Protein AF-A0ABD0PVT7-F1 (afdb_monomer_lite)

InterPro domains:
  IPR010678 U3 small nucleolar RNA-associated protein 25 [PTHR12933] (21-198)
  IPR053940 UTP25, NTP hydrolase-like domain [PF22916] (65-198)

Sequence (198 aa):
MGILQCTSPLERFPAVGQPSSAPLPTIHKNLEANWRLLNRSFAPEGGAVTDVTDLQKELLGLMGMDVHFANSSPLKEAKEVRSAYCLHVLNHVLKANTRVLRNNAKLKETKDVHEEFRDQGITRPKVLILVPFRDGALRVVQTFITLLEPKDKKMDVSSKKRFKEQFGEEAAETPSNLHRPDDYHAVFSGNIDDHFRI

Radius of gyration: 20.87 Å; chains: 1; bounding box: 59×51×57 Å

Secondary structure (DSSP, 8-state):
------------PPPTTS---PPPPPPPHHHHHHHHHHHGGG--TTS---SS-HHHHHHHHHTTS--------TTTHHHHHHHHHHHHHHHHHHHHHHHHHHHHHHHHH---TT-------SS--------SSHHHHHHHHHHHHHHHS-TTSPPP-TTHHHHHHHHSPP-----TT----HHHHHHS-S--------

pLDDT: mean 82.58, std 14.3, range [41.5, 97.69]

Organism: Cirrhinus mrigala (NCBI:txid683832)

Structure (mmCIF, N/CA/C/O backbone):
data_AF-A0ABD0PVT7-F1
#
_entry.id   AF-A0ABD0PVT7-F1
#
loop_
_atom_site.group_PDB
_atom_site.id
_atom_site.type_symbol
_atom_site.label_atom_id
_atom_site.label_alt_id
_atom_site.label_comp_id
_atom_site.label_asym_id
_atom_site.label_entity_id
_atom_site.label_seq_id
_atom_site.pdbx_PDB_ins_code
_atom_site.Cartn_x
_atom_site.Cartn_y
_atom_site.Cartn_z
_atom_site.occupancy
_atom_site.B_iso_or_equiv
_atom_site.auth_seq_id
_atom_site.auth_comp_id
_atom_site.auth_asym_id
_atom_site.auth_atom_id
_atom_site.pdbx_PDB_model_num
ATOM 1 N N . MET A 1 1 ? -32.861 -31.130 1.415 1.00 45.25 1 MET A N 1
ATOM 2 C CA . MET A 1 1 ? -32.011 -30.823 0.244 1.00 45.25 1 MET A CA 1
ATOM 3 C C . MET A 1 1 ? -32.285 -29.375 -0.137 1.00 45.25 1 MET A C 1
ATOM 5 O O . MET A 1 1 ? -33.295 -29.114 -0.772 1.00 45.25 1 MET A O 1
ATOM 9 N N . GLY A 1 2 ? -31.502 -28.426 0.380 1.00 48.91 2 GLY A N 1
ATOM 10 C CA . GLY A 1 2 ? -31.708 -26.999 0.108 1.00 48.91 2 GLY A CA 1
ATOM 11 C C . GLY A 1 2 ? -30.948 -26.593 -1.149 1.00 48.91 2 GLY A C 1
ATOM 12 O O . GLY A 1 2 ? -29.730 -26.738 -1.185 1.00 48.91 2 GLY A O 1
ATOM 13 N N . ILE A 1 3 ? -31.657 -26.123 -2.174 1.00 53.22 3 ILE A N 1
ATOM 14 C CA . ILE A 1 3 ? -31.043 -25.538 -3.368 1.00 53.22 3 ILE A CA 1
ATOM 15 C C . ILE A 1 3 ? -30.733 -24.076 -3.039 1.00 53.22 3 ILE A C 1
ATOM 17 O O . ILE A 1 3 ? -31.643 -23.289 -2.786 1.00 53.22 3 ILE A O 1
ATOM 21 N N . LEU A 1 4 ? -29.448 -23.721 -3.016 1.00 41.50 4 LEU A N 1
ATOM 22 C CA . LEU A 1 4 ? -29.010 -22.330 -2.941 1.00 41.50 4 LEU A CA 1
ATOM 23 C C . LEU A 1 4 ? -29.241 -21.680 -4.306 1.00 41.50 4 LEU A C 1
ATOM 25 O O . LEU A 1 4 ? -28.502 -21.923 -5.258 1.00 41.50 4 LEU A O 1
ATOM 29 N N . GLN A 1 5 ? -30.286 -20.864 -4.404 1.00 45.50 5 GLN A N 1
ATOM 30 C CA . GLN A 1 5 ? -30.524 -20.009 -5.560 1.00 45.50 5 GLN A CA 1
ATOM 31 C C . GLN A 1 5 ? -29.722 -18.715 -5.367 1.00 45.50 5 GLN A C 1
ATOM 33 O O . GLN A 1 5 ? -30.123 -17.827 -4.619 1.00 45.50 5 GLN A O 1
ATOM 38 N N . CYS A 1 6 ? -28.553 -18.627 -6.004 1.00 43.16 6 CYS A N 1
ATOM 39 C CA . CYS A 1 6 ? -27.815 -17.372 -6.108 1.00 43.16 6 CYS A CA 1
ATOM 40 C C . CYS A 1 6 ? -28.320 -16.623 -7.343 1.00 43.16 6 CYS A C 1
ATOM 42 O O . CYS A 1 6 ? -27.995 -16.983 -8.472 1.00 43.16 6 CYS A O 1
ATOM 44 N N . THR A 1 7 ? -29.149 -15.605 -7.131 1.00 51.78 7 THR A N 1
ATOM 45 C CA . THR A 1 7 ? -29.571 -14.670 -8.178 1.00 51.78 7 THR A CA 1
ATOM 46 C C . THR A 1 7 ? -29.036 -13.286 -7.836 1.00 51.78 7 THR A C 1
ATOM 48 O O . THR A 1 7 ? -29.795 -12.403 -7.439 1.00 51.78 7 THR A O 1
ATOM 51 N N . SER A 1 8 ? -27.722 -13.087 -7.940 1.00 50.28 8 SER A N 1
ATOM 52 C CA . SER A 1 8 ? -27.188 -11.735 -8.089 1.00 50.28 8 SER A CA 1
ATOM 53 C C . SER A 1 8 ? -27.165 -11.406 -9.586 1.00 50.28 8 SER A C 1
ATOM 55 O O . SER A 1 8 ? -26.543 -12.136 -10.362 1.00 50.28 8 SER A O 1
ATOM 57 N N . PRO A 1 9 ? -27.867 -10.356 -10.049 1.00 49.38 9 PRO A N 1
ATOM 58 C CA . PRO A 1 9 ? -27.618 -9.851 -11.389 1.00 49.38 9 PRO A CA 1
ATOM 59 C C . PRO A 1 9 ? -26.148 -9.428 -11.450 1.00 49.38 9 PRO A C 1
ATOM 61 O O . PRO A 1 9 ? -25.674 -8.715 -10.567 1.00 49.38 9 PRO A O 1
ATOM 64 N N . LEU A 1 10 ? -25.417 -9.903 -12.461 1.00 48.59 10 LEU A N 1
ATOM 65 C CA . LEU A 1 10 ? -24.067 -9.420 -12.732 1.00 48.59 10 LEU A CA 1
ATOM 66 C C . LEU A 1 10 ? -24.169 -7.913 -12.978 1.00 48.59 10 LEU A C 1
ATOM 68 O O . LEU A 1 10 ? -24.715 -7.490 -14.001 1.00 48.59 10 LEU A O 1
ATOM 72 N N . GLU A 1 11 ? -23.692 -7.111 -12.028 1.00 54.09 11 GLU A N 1
ATOM 73 C CA . GLU A 1 11 ? -23.537 -5.678 -12.237 1.00 54.09 11 GLU A CA 1
ATOM 74 C C . GLU A 1 11 ? -22.613 -5.496 -13.445 1.00 54.09 11 GLU A C 1
ATOM 76 O O . GLU A 1 11 ? -21.462 -5.936 -13.459 1.00 54.09 11 GLU A O 1
ATOM 81 N N . ARG A 1 12 ? -23.156 -4.918 -14.521 1.00 50.59 12 ARG A N 1
ATOM 82 C CA . ARG A 1 12 ? -22.373 -4.585 -15.708 1.00 50.59 12 ARG A CA 1
ATOM 83 C C . ARG A 1 12 ? -21.566 -3.342 -15.392 1.00 50.59 12 ARG A C 1
ATOM 85 O O . ARG A 1 12 ? -22.046 -2.225 -15.573 1.00 50.59 12 ARG A O 1
ATOM 92 N N . PHE A 1 13 ? -20.348 -3.555 -14.920 1.00 54.22 13 PHE A N 1
ATOM 93 C CA . PHE A 1 13 ? -19.366 -2.490 -14.877 1.00 54.22 13 PHE A CA 1
ATOM 94 C C . PHE A 1 13 ? -18.925 -2.140 -16.299 1.00 54.22 13 PHE A C 1
ATOM 96 O O . PHE A 1 13 ? -18.844 -3.027 -17.158 1.00 54.22 13 PHE A O 1
ATOM 103 N N . PRO A 1 14 ? -18.695 -0.849 -16.574 1.00 55.69 14 PRO A N 1
ATOM 104 C CA . PRO A 1 14 ? -18.145 -0.433 -17.849 1.00 55.69 14 PRO A CA 1
ATOM 105 C C . PRO A 1 14 ? -16.766 -1.081 -18.057 1.00 55.69 14 PRO A C 1
ATOM 107 O O . PRO A 1 14 ? -16.087 -1.446 -17.098 1.00 55.69 14 PRO A O 1
ATOM 110 N N . ALA A 1 15 ? -16.379 -1.290 -19.316 1.00 57.31 15 ALA A N 1
ATOM 111 C CA . ALA A 1 15 ? -15.087 -1.893 -19.632 1.00 57.31 15 ALA A CA 1
ATOM 112 C C . ALA A 1 15 ? -13.941 -1.025 -19.086 1.00 57.31 15 ALA A C 1
ATOM 114 O O . ALA A 1 15 ? -14.050 0.202 -19.078 1.00 57.31 15 ALA A O 1
ATOM 115 N N . VAL A 1 16 ? -12.840 -1.672 -18.690 1.00 50.94 16 VAL A N 1
ATOM 116 C CA . VAL A 1 16 ? -11.630 -0.998 -18.197 1.00 50.94 16 VAL A CA 1
ATOM 117 C C . VAL A 1 16 ? -11.205 0.115 -19.156 1.00 50.94 16 VAL A C 1
ATOM 119 O O . VAL A 1 16 ? -11.008 -0.143 -20.345 1.00 50.94 16 VAL A O 1
ATOM 122 N N . GLY A 1 17 ? -11.082 1.347 -18.645 1.00 55.09 17 GLY A N 1
ATOM 123 C CA . GLY A 1 17 ? -10.782 2.543 -19.445 1.00 55.09 17 GLY A CA 1
ATOM 124 C C . GLY A 1 17 ? -11.991 3.409 -19.831 1.00 55.09 17 GLY A C 1
ATOM 125 O O . GLY A 1 17 ? -11.818 4.433 -20.493 1.00 55.09 17 GLY A O 1
ATOM 126 N N . GLN A 1 18 ? -13.208 3.052 -19.414 1.00 55.66 18 GLN A N 1
ATOM 127 C CA . GLN A 1 18 ? -14.360 3.958 -19.436 1.00 55.66 18 GLN A CA 1
ATOM 128 C C . GLN A 1 18 ? -14.483 4.698 -18.093 1.00 55.66 18 GLN A C 1
ATOM 130 O O . GLN A 1 18 ? -14.225 4.106 -17.046 1.00 55.66 18 GLN A O 1
ATOM 135 N N . PRO A 1 19 ? -14.901 5.979 -18.080 1.00 53.91 19 PRO A N 1
ATOM 136 C CA . PRO A 1 19 ? -15.057 6.731 -16.841 1.00 53.91 19 PRO A CA 1
ATOM 137 C C . PRO A 1 19 ? -16.093 6.046 -15.944 1.00 53.91 19 PRO A C 1
ATOM 139 O O . PRO A 1 19 ? -17.294 6.071 -16.213 1.00 53.91 19 PRO A O 1
ATOM 142 N N . SER A 1 20 ? -15.610 5.408 -14.878 1.00 56.53 20 SER A N 1
ATOM 143 C CA . SER A 1 20 ? -16.465 4.779 -13.879 1.00 56.53 20 SER A CA 1
ATOM 144 C C . SER A 1 20 ? -17.296 5.848 -13.176 1.00 56.53 20 SER A C 1
ATOM 146 O O . SER A 1 20 ? -16.759 6.793 -12.599 1.00 56.53 20 SER A O 1
ATOM 148 N N . SER A 1 21 ? -18.620 5.694 -13.212 1.00 57.25 21 SER A N 1
ATOM 149 C CA . SER A 1 21 ? -19.553 6.522 -12.442 1.00 57.25 21 SER A CA 1
ATOM 150 C C . SER A 1 21 ? -19.620 6.114 -10.965 1.00 57.25 21 SER A C 1
ATOM 152 O O . SER A 1 21 ? -20.426 6.672 -10.219 1.00 57.25 21 SER A O 1
ATOM 154 N N . ALA A 1 22 ? -18.835 5.116 -10.538 1.00 62.62 22 ALA A N 1
ATOM 155 C CA . ALA A 1 22 ? -18.832 4.654 -9.159 1.00 62.62 22 ALA A CA 1
ATOM 156 C C . ALA A 1 22 ? -18.241 5.739 -8.239 1.00 62.62 22 ALA A C 1
ATOM 158 O O . ALA A 1 22 ? -17.158 6.266 -8.515 1.00 62.62 22 ALA A O 1
ATOM 159 N N . PRO A 1 23 ? -18.925 6.095 -7.137 1.00 69.75 23 PRO A N 1
ATOM 160 C CA . PRO A 1 23 ? -18.400 7.071 -6.197 1.00 69.75 23 PRO A CA 1
ATOM 161 C C . PRO A 1 23 ? -17.124 6.535 -5.540 1.00 69.75 23 PRO A C 1
ATOM 163 O O . PRO A 1 23 ? -17.048 5.368 -5.155 1.00 69.75 23 PRO A O 1
ATOM 166 N N . LEU A 1 24 ? -16.125 7.407 -5.373 1.00 80.69 24 LEU A N 1
ATOM 167 C CA . LEU A 1 24 ? -14.909 7.057 -4.644 1.00 80.69 24 LEU A CA 1
ATOM 168 C C . LEU A 1 24 ? -15.253 6.621 -3.209 1.00 80.69 24 LEU A C 1
ATOM 170 O O . LEU A 1 24 ? -16.100 7.245 -2.558 1.00 80.69 24 LEU A O 1
ATOM 174 N N . PRO A 1 25 ? -14.575 5.595 -2.669 1.00 83.56 25 PRO A N 1
ATOM 175 C CA . PRO A 1 25 ? -14.800 5.178 -1.298 1.00 83.56 25 PRO A CA 1
ATOM 176 C C . PRO A 1 25 ? -14.397 6.299 -0.340 1.00 83.56 25 PRO A C 1
ATOM 178 O O . PRO A 1 25 ? -13.394 6.983 -0.542 1.00 83.56 25 PRO A O 1
ATOM 181 N N . THR A 1 26 ? -15.124 6.446 0.770 1.00 89.25 26 THR A N 1
ATOM 182 C CA . THR A 1 26 ? -14.725 7.381 1.829 1.00 89.25 26 THR A CA 1
ATOM 183 C C . THR A 1 26 ? -13.324 7.017 2.323 1.00 89.25 26 THR A C 1
ATOM 185 O O . THR A 1 26 ? -13.119 5.913 2.843 1.00 89.25 26 THR A O 1
ATOM 188 N N . ILE A 1 27 ? -12.359 7.917 2.162 1.00 90.25 27 ILE A N 1
ATOM 189 C CA . ILE A 1 27 ? -10.974 7.714 2.595 1.00 90.25 27 ILE A CA 1
ATOM 190 C C . ILE A 1 27 ? -10.838 8.123 4.065 1.00 90.25 27 ILE A C 1
ATOM 192 O O . ILE A 1 27 ? -11.399 9.122 4.508 1.00 90.25 27 ILE A O 1
ATOM 196 N N . HIS A 1 28 ? -10.100 7.340 4.850 1.00 92.38 28 HIS A N 1
ATOM 197 C CA . HIS A 1 28 ? -9.784 7.687 6.229 1.00 92.38 28 HIS A CA 1
ATOM 198 C C . HIS A 1 28 ? -8.955 8.982 6.277 1.00 92.38 28 HIS A C 1
ATOM 200 O O . HIS A 1 28 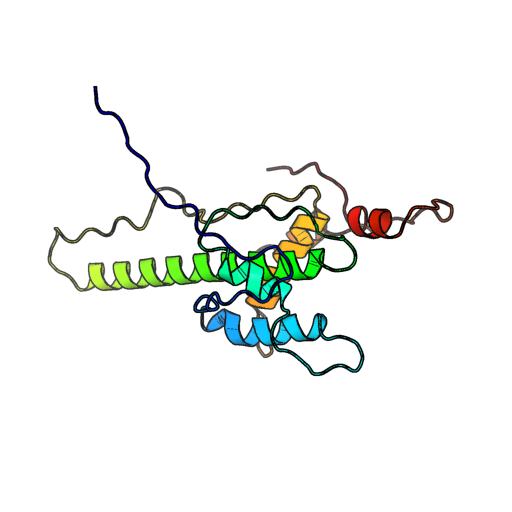? -7.942 9.091 5.591 1.00 92.38 28 HIS A O 1
ATOM 206 N N . LYS A 1 29 ? -9.330 9.930 7.147 1.00 89.75 29 LYS A N 1
ATOM 207 C CA . LYS A 1 29 ? -8.729 11.280 7.245 1.00 89.75 29 LYS A CA 1
ATOM 208 C C . LYS A 1 29 ? -7.193 11.312 7.284 1.00 89.75 29 LYS A C 1
ATOM 210 O O . LYS A 1 29 ? -6.579 12.191 6.697 1.00 89.75 29 LYS A O 1
ATOM 215 N N . ASN A 1 30 ? -6.567 10.324 7.932 1.00 88.31 30 ASN A N 1
ATOM 216 C CA . ASN A 1 30 ? -5.102 10.227 8.027 1.00 88.31 30 ASN A CA 1
ATOM 217 C C . ASN A 1 30 ? -4.415 9.959 6.676 1.00 88.31 30 ASN A C 1
ATOM 219 O O . ASN A 1 30 ? -3.231 10.234 6.545 1.00 88.31 30 ASN A O 1
ATOM 223 N N . LEU A 1 31 ? -5.132 9.399 5.699 1.00 92.25 31 LEU A N 1
ATOM 224 C CA . LEU A 1 31 ? -4.598 9.064 4.379 1.00 92.25 31 LEU A CA 1
ATOM 225 C C . LEU A 1 31 ? -4.889 10.157 3.349 1.00 92.25 31 LEU A C 1
ATOM 227 O O . LEU A 1 31 ? -4.159 10.276 2.375 1.00 92.25 31 LEU A O 1
ATOM 231 N N . GLU A 1 32 ? -5.940 10.957 3.545 1.00 88.56 32 GLU A N 1
ATOM 232 C CA . GLU A 1 32 ? -6.455 11.877 2.523 1.00 88.56 32 GLU A CA 1
ATOM 233 C C . GLU A 1 32 ? -5.413 12.915 2.069 1.00 88.56 32 GLU A C 1
ATOM 235 O O . GLU A 1 32 ? -5.220 13.128 0.872 1.00 88.56 32 GLU A O 1
ATOM 240 N N . ALA A 1 33 ? -4.691 13.528 3.012 1.00 86.00 33 ALA A N 1
ATOM 241 C CA . ALA A 1 33 ? -3.672 14.531 2.696 1.00 86.00 33 ALA A CA 1
ATOM 242 C C . ALA A 1 33 ? -2.468 13.930 1.947 1.00 86.00 33 ALA A C 1
ATOM 244 O O . ALA A 1 33 ? -1.982 14.502 0.967 1.00 86.00 33 ALA A O 1
ATOM 245 N N . ASN A 1 34 ? -2.004 12.762 2.391 1.00 89.81 34 ASN A N 1
ATOM 246 C CA . ASN A 1 34 ? -0.842 12.083 1.821 1.00 89.81 34 ASN A CA 1
ATOM 247 C C . ASN A 1 34 ? -1.160 11.419 0.480 1.00 89.81 34 ASN A C 1
ATOM 249 O O . ASN A 1 34 ? -0.304 11.374 -0.400 1.00 89.81 34 ASN A O 1
ATOM 253 N N . TRP A 1 35 ? -2.403 10.979 0.290 1.00 88.75 35 TRP A N 1
ATOM 254 C CA . TRP A 1 35 ? -2.902 10.476 -0.984 1.00 88.75 35 TRP A CA 1
ATOM 255 C C . TRP A 1 35 ? -2.775 11.523 -2.091 1.00 88.75 35 TRP A C 1
ATOM 257 O O . TRP A 1 35 ? -2.144 11.268 -3.116 1.00 88.75 35 TRP A O 1
ATOM 267 N N . ARG A 1 36 ? -3.273 12.743 -1.842 1.00 85.06 36 ARG A N 1
ATOM 268 C CA . ARG A 1 36 ? -3.142 13.859 -2.792 1.00 85.06 36 ARG A CA 1
ATOM 269 C C . ARG A 1 36 ? -1.680 14.176 -3.109 1.00 85.06 36 ARG A C 1
ATOM 271 O O . ARG A 1 36 ? -1.353 14.514 -4.241 1.00 85.06 36 ARG A O 1
ATOM 278 N N . LEU A 1 37 ? -0.783 14.075 -2.123 1.00 85.88 37 LEU A N 1
ATOM 279 C CA . LEU A 1 37 ? 0.650 14.290 -2.338 1.00 85.88 37 LEU A CA 1
ATOM 280 C C . LEU A 1 37 ? 1.267 13.206 -3.226 1.00 85.88 37 LEU A C 1
ATOM 282 O O . LEU A 1 37 ? 1.967 13.541 -4.179 1.00 85.88 37 LEU A O 1
ATOM 286 N N . LEU A 1 38 ? 1.013 11.934 -2.909 1.00 87.69 38 LEU A N 1
ATOM 287 C CA . LEU A 1 38 ? 1.510 10.791 -3.672 1.00 87.69 38 LEU A CA 1
ATOM 288 C C . LEU A 1 38 ? 1.072 10.893 -5.139 1.00 87.69 38 LEU A C 1
ATOM 290 O O . LEU A 1 38 ? 1.871 10.633 -6.044 1.00 87.69 38 LEU A O 1
ATOM 294 N N . ASN A 1 39 ? -0.155 11.368 -5.368 1.00 87.62 39 ASN A N 1
ATOM 295 C CA . ASN A 1 39 ? -0.722 11.497 -6.702 1.00 87.62 39 ASN A CA 1
ATOM 296 C C . ASN A 1 39 ? -0.090 12.576 -7.584 1.00 87.62 39 ASN A C 1
ATOM 298 O O . ASN A 1 39 ? -0.104 12.450 -8.807 1.00 87.62 39 ASN A O 1
ATOM 302 N N . ARG A 1 40 ? 0.596 13.564 -6.997 1.00 84.12 40 ARG A N 1
ATOM 303 C CA . ARG A 1 40 ? 1.385 14.534 -7.779 1.00 84.12 40 ARG A CA 1
ATOM 304 C C . ARG A 1 40 ? 2.491 13.867 -8.593 1.00 84.12 40 ARG A C 1
ATOM 306 O O . ARG A 1 40 ? 2.900 14.409 -9.608 1.00 84.12 40 ARG A O 1
ATOM 313 N N . SER A 1 41 ? 2.954 12.687 -8.172 1.00 82.19 41 SER A N 1
ATOM 314 C CA . SER A 1 41 ? 3.982 11.921 -8.885 1.00 82.19 41 SER A CA 1
ATOM 315 C C . SER A 1 41 ? 3.469 11.145 -10.108 1.00 82.19 41 SER A C 1
ATOM 317 O O . SER A 1 41 ? 4.245 10.396 -10.702 1.00 82.19 41 SER A O 1
ATOM 319 N N . PHE A 1 42 ? 2.181 11.283 -10.443 1.00 82.06 42 PHE A N 1
ATOM 320 C CA . PHE A 1 42 ? 1.545 10.711 -11.637 1.00 82.06 42 PHE A CA 1
ATOM 321 C C . PHE A 1 42 ? 0.991 11.790 -12.576 1.00 82.06 42 PHE A C 1
ATOM 323 O O . PHE A 1 42 ? 0.370 11.462 -13.583 1.00 82.06 42 PHE A O 1
ATOM 330 N N . ALA A 1 43 ? 1.176 13.074 -12.250 1.00 71.94 43 ALA A N 1
ATOM 331 C CA . ALA A 1 43 ? 0.733 14.151 -13.121 1.00 71.94 43 ALA A CA 1
ATOM 332 C C . ALA A 1 43 ? 1.536 14.118 -14.438 1.00 71.94 43 ALA A C 1
ATOM 334 O O . ALA A 1 43 ? 2.765 14.010 -14.382 1.00 71.94 43 ALA A O 1
ATOM 335 N N . PRO A 1 44 ? 0.878 14.213 -15.608 1.00 69.25 44 PRO A N 1
ATOM 336 C CA . PRO A 1 44 ? 1.577 14.294 -16.884 1.00 69.25 44 PRO A CA 1
ATOM 337 C C . PRO A 1 44 ? 2.421 15.573 -16.951 1.00 69.25 44 PRO A C 1
ATOM 339 O O . PRO A 1 44 ? 1.998 16.631 -16.473 1.00 69.25 44 PRO A O 1
ATOM 342 N N . GLU A 1 45 ? 3.606 15.490 -17.560 1.00 59.66 45 GLU A N 1
ATOM 343 C CA . GLU A 1 45 ? 4.475 16.653 -17.763 1.00 59.66 45 GLU A CA 1
ATOM 344 C C . GLU A 1 45 ? 3.733 17.722 -18.587 1.00 59.66 45 GLU A C 1
ATOM 346 O O . GLU A 1 45 ? 3.409 17.517 -19.754 1.00 59.66 45 GLU A O 1
ATOM 351 N N . GLY A 1 46 ? 3.409 18.857 -17.957 1.00 61.56 46 GLY A N 1
ATOM 352 C CA . GLY A 1 46 ? 2.715 19.982 -18.597 1.00 61.56 46 GLY A CA 1
ATOM 353 C C . GLY A 1 46 ? 1.180 19.918 -18.614 1.00 61.56 46 GLY A C 1
ATOM 354 O O . GLY A 1 46 ? 0.557 20.813 -19.183 1.00 61.56 46 GLY A O 1
ATOM 355 N N . GLY A 1 47 ? 0.554 18.912 -17.994 1.00 61.69 47 GLY A N 1
ATOM 356 C CA . GLY A 1 47 ? -0.908 18.814 -17.888 1.00 61.69 47 GLY A CA 1
ATOM 357 C C . GLY A 1 47 ? -1.492 19.408 -16.600 1.00 61.69 47 GLY A C 1
ATOM 358 O O . GLY A 1 47 ? -0.780 19.730 -15.648 1.00 61.69 47 GLY A O 1
ATOM 359 N N . ALA A 1 48 ? -2.822 19.539 -16.557 1.00 59.00 48 ALA A N 1
ATOM 360 C CA . ALA A 1 48 ? -3.529 19.936 -15.342 1.00 59.00 48 ALA A CA 1
ATOM 361 C C . ALA A 1 48 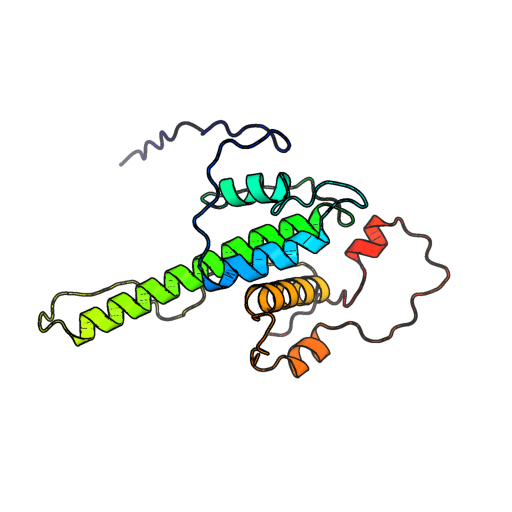? -3.296 18.898 -14.230 1.00 59.00 48 ALA A C 1
ATOM 363 O O . ALA A 1 48 ? -3.464 17.698 -14.444 1.00 59.00 48 ALA A O 1
ATOM 364 N N . VAL A 1 49 ? -2.919 19.361 -13.036 1.00 59.59 49 VAL A N 1
ATOM 365 C CA . VAL A 1 49 ? -2.715 18.499 -11.865 1.00 59.59 49 VAL A CA 1
ATOM 366 C C . VAL A 1 49 ? -4.069 17.944 -11.426 1.00 59.59 49 VAL A C 1
ATOM 368 O O . VAL A 1 49 ? -4.834 18.616 -10.737 1.00 59.59 49 VAL A O 1
ATOM 371 N N . THR A 1 50 ? -4.386 16.720 -11.838 1.00 65.88 50 THR A N 1
ATOM 372 C CA . THR A 1 50 ? -5.530 15.978 -11.306 1.00 65.88 50 THR A CA 1
ATOM 373 C C . THR A 1 50 ? -5.125 15.289 -10.009 1.00 65.88 50 THR A C 1
ATOM 375 O O . THR A 1 50 ? -4.128 14.572 -9.976 1.00 65.88 50 THR A O 1
ATOM 378 N N . ASP A 1 51 ? -5.918 15.457 -8.948 1.00 74.19 51 ASP A N 1
ATOM 379 C CA . ASP A 1 51 ? -5.644 14.856 -7.634 1.00 74.19 51 ASP A CA 1
ATOM 380 C C . ASP A 1 51 ? -5.634 13.315 -7.646 1.00 74.19 51 ASP A C 1
ATOM 382 O O . ASP A 1 51 ? -5.112 12.714 -6.710 1.00 74.19 51 ASP A O 1
ATOM 386 N N . VAL A 1 52 ? -6.240 12.671 -8.655 1.00 84.06 52 VAL A N 1
ATOM 387 C CA . VAL A 1 52 ? -6.375 11.209 -8.804 1.00 84.06 52 VAL A CA 1
ATOM 388 C C . VAL A 1 52 ? -6.458 10.855 -10.292 1.00 84.06 52 VAL A C 1
ATOM 390 O O . VAL A 1 52 ? -7.201 11.520 -11.022 1.00 84.06 52 VAL A O 1
ATOM 393 N N . THR A 1 53 ? -5.749 9.810 -10.730 1.00 87.88 53 THR A N 1
ATOM 394 C CA . THR A 1 53 ? -5.818 9.317 -12.120 1.00 87.88 53 THR A CA 1
ATOM 395 C C . THR A 1 53 ? -7.130 8.574 -12.385 1.00 87.88 53 THR A C 1
ATOM 397 O O . THR A 1 53 ? -7.779 8.088 -11.455 1.00 87.88 53 THR A O 1
ATOM 400 N N . ASP A 1 54 ? -7.555 8.467 -13.643 1.00 87.69 54 ASP A N 1
ATOM 401 C CA . ASP A 1 54 ? -8.818 7.788 -13.966 1.00 87.69 54 ASP A CA 1
ATOM 402 C C . ASP A 1 54 ? -8.764 6.285 -13.667 1.00 87.69 54 ASP A C 1
ATOM 404 O O . ASP A 1 54 ? -9.715 5.748 -13.097 1.00 87.69 54 ASP A O 1
ATOM 408 N N . LEU A 1 55 ? -7.615 5.644 -13.904 1.00 87.75 55 LEU A N 1
ATOM 409 C CA . LEU A 1 55 ? -7.380 4.252 -13.517 1.00 87.75 55 LEU A CA 1
ATOM 410 C C . LEU A 1 55 ? -7.505 4.058 -11.999 1.00 87.75 55 LEU A C 1
ATOM 412 O O . LEU A 1 55 ? -8.155 3.121 -11.540 1.00 87.75 55 LEU A O 1
ATOM 416 N N . GLN A 1 56 ? -6.920 4.953 -11.196 1.00 90.50 56 GLN A N 1
ATOM 417 C CA . GLN A 1 56 ? -7.057 4.890 -9.740 1.00 90.50 56 GLN A CA 1
ATOM 418 C C . GLN A 1 56 ? -8.513 5.062 -9.298 1.00 90.50 56 GLN A C 1
ATOM 420 O O . GLN A 1 56 ? -8.949 4.349 -8.396 1.00 90.50 56 GLN A O 1
ATOM 425 N N . LYS A 1 57 ? -9.273 5.985 -9.908 1.00 89.00 57 LYS A N 1
ATOM 426 C CA . LYS A 1 57 ? -10.697 6.174 -9.579 1.00 89.00 57 LYS A CA 1
ATOM 427 C C . LYS A 1 57 ? -11.507 4.923 -9.882 1.00 89.00 57 LYS A C 1
ATOM 429 O O . LYS A 1 57 ? -12.289 4.495 -9.037 1.00 89.00 57 LYS A O 1
ATOM 434 N N . GLU A 1 58 ? -11.292 4.342 -11.057 1.00 88.44 58 GLU A N 1
ATOM 435 C CA . GLU A 1 58 ? -11.962 3.121 -11.484 1.00 88.44 58 GLU A CA 1
ATOM 436 C C . GLU A 1 58 ? -11.665 1.972 -10.513 1.00 88.44 58 GLU A C 1
ATOM 438 O O . GLU A 1 58 ? -12.585 1.411 -9.918 1.00 88.44 58 GLU A O 1
ATOM 443 N N . LEU A 1 59 ? -10.382 1.693 -10.264 1.00 90.44 59 LEU A N 1
ATOM 444 C CA . LEU A 1 59 ? -9.958 0.635 -9.349 1.00 90.44 59 LEU A CA 1
ATOM 445 C C . LEU A 1 59 ? -10.512 0.840 -7.935 1.00 90.44 59 LEU A C 1
ATOM 447 O O . LEU A 1 59 ? -11.047 -0.094 -7.344 1.00 90.44 59 LEU A O 1
ATOM 451 N N . LEU A 1 60 ? -10.435 2.056 -7.388 1.00 91.12 60 LEU A N 1
ATOM 452 C CA . LEU A 1 60 ? -10.944 2.351 -6.045 1.00 91.12 60 LEU A CA 1
ATOM 453 C C . LEU A 1 60 ? -12.467 2.214 -5.944 1.00 91.12 60 LEU A C 1
ATOM 455 O O . LEU A 1 60 ? -12.956 1.817 -4.885 1.00 91.12 60 LEU A O 1
ATOM 459 N N . GLY A 1 61 ? -13.201 2.531 -7.013 1.00 88.62 61 GLY A N 1
ATOM 460 C CA . GLY A 1 61 ? -14.644 2.306 -7.096 1.00 88.62 61 GLY A CA 1
ATOM 461 C C . GLY A 1 61 ? -15.005 0.818 -7.128 1.00 88.62 61 GLY A C 1
ATOM 462 O O . GLY A 1 61 ? -15.996 0.419 -6.521 1.00 88.62 61 GLY A O 1
ATOM 463 N N . LEU A 1 62 ? -14.175 -0.008 -7.773 1.00 87.75 62 LEU A N 1
ATOM 464 C CA . LEU A 1 62 ? -14.383 -1.455 -7.894 1.00 87.75 62 LEU A CA 1
ATOM 465 C C . LEU A 1 62 ? -13.898 -2.259 -6.677 1.00 87.75 62 LEU A C 1
ATOM 467 O O . LEU A 1 62 ? -14.453 -3.310 -6.386 1.00 87.75 62 LEU A O 1
ATOM 471 N N . MET A 1 63 ? -12.909 -1.786 -5.914 1.00 85.75 63 MET A N 1
ATOM 472 C CA . MET A 1 63 ? -12.306 -2.527 -4.786 1.00 85.75 63 MET A CA 1
ATOM 473 C C . MET A 1 63 ? -13.245 -2.773 -3.578 1.00 85.75 63 MET A C 1
ATOM 475 O O . MET A 1 63 ? -12.795 -3.181 -2.512 1.00 85.75 63 MET A O 1
ATOM 479 N N . GLY A 1 64 ? -14.554 -2.537 -3.703 1.00 80.75 64 GLY A N 1
ATOM 480 C CA . GLY A 1 64 ? -15.571 -3.076 -2.788 1.00 80.75 64 GLY A CA 1
ATOM 481 C C . GLY A 1 64 ? -15.962 -4.534 -3.073 1.00 80.75 64 GLY A C 1
ATOM 482 O O . GLY A 1 64 ? -16.670 -5.135 -2.268 1.00 80.75 64 GLY A O 1
ATOM 483 N N . MET A 1 65 ? -15.509 -5.086 -4.198 1.00 86.38 65 MET A N 1
ATOM 484 C CA . MET A 1 65 ? -15.778 -6.445 -4.671 1.00 86.38 65 MET A CA 1
ATOM 485 C C . MET A 1 65 ? -14.503 -7.096 -5.222 1.00 86.38 65 MET A C 1
ATOM 487 O O . MET A 1 65 ? -13.427 -6.493 -5.202 1.00 86.38 65 MET A O 1
ATOM 491 N N . ASP A 1 66 ? -14.623 -8.328 -5.712 1.00 89.06 66 ASP A N 1
ATOM 492 C CA . ASP A 1 66 ? -13.515 -9.039 -6.344 1.00 89.06 66 ASP A CA 1
ATOM 493 C C . ASP A 1 66 ? -13.195 -8.420 -7.713 1.00 89.06 66 ASP A C 1
ATOM 495 O O . ASP A 1 66 ? -14.067 -8.275 -8.570 1.00 89.06 66 ASP A O 1
ATOM 499 N N . VAL A 1 67 ? -11.926 -8.058 -7.923 1.00 88.81 67 VAL A N 1
ATOM 500 C CA . VAL A 1 67 ? -11.447 -7.388 -9.140 1.00 88.81 67 VAL A CA 1
ATOM 501 C C . VAL A 1 67 ? -10.325 -8.200 -9.770 1.00 88.81 67 VAL A C 1
ATOM 503 O O . VAL A 1 67 ? -9.365 -8.579 -9.099 1.00 88.81 67 VAL A O 1
ATOM 506 N N . HIS A 1 68 ? -10.407 -8.408 -11.084 1.00 89.38 68 HIS A N 1
ATOM 507 C CA . HIS A 1 68 ? -9.311 -8.943 -11.883 1.00 89.38 68 HIS A CA 1
ATOM 508 C C . HIS A 1 68 ? -8.816 -7.882 -12.869 1.00 89.38 68 HIS A C 1
ATOM 510 O O . HIS A 1 68 ? -9.559 -7.442 -13.743 1.00 89.38 68 HIS A O 1
ATOM 516 N N . PHE A 1 69 ? -7.552 -7.482 -12.734 1.00 88.00 69 PHE A N 1
ATOM 517 C CA . PHE A 1 69 ? -6.908 -6.500 -13.603 1.00 88.00 69 PHE A CA 1
ATOM 518 C C . PHE A 1 69 ? -5.614 -7.088 -14.171 1.00 88.00 69 PHE A C 1
ATOM 520 O O . PHE A 1 69 ? -4.621 -7.213 -13.457 1.00 88.00 69 PHE A O 1
ATOM 527 N N . ALA A 1 70 ? -5.641 -7.481 -15.446 1.00 85.88 70 ALA A N 1
ATOM 528 C CA . ALA A 1 70 ? -4.511 -8.127 -16.122 1.00 85.88 70 ALA A CA 1
ATOM 529 C C . ALA A 1 70 ? -3.704 -7.177 -17.024 1.00 85.88 70 ALA A C 1
ATOM 531 O O . ALA A 1 70 ? -2.549 -7.455 -17.332 1.00 85.88 70 ALA A O 1
ATOM 532 N N . ASN A 1 71 ? -4.293 -6.057 -17.452 1.00 79.62 71 ASN A N 1
ATOM 533 C CA . ASN A 1 71 ? -3.688 -5.151 -18.427 1.00 79.62 71 ASN A CA 1
ATOM 534 C C . ASN A 1 71 ? -2.884 -4.035 -17.738 1.00 79.62 71 ASN A C 1
ATOM 536 O O . ASN A 1 71 ? -3.303 -2.880 -17.721 1.00 79.62 71 ASN A O 1
ATOM 540 N N . SER A 1 72 ? -1.755 -4.394 -17.122 1.00 83.81 72 SER A N 1
ATOM 541 C CA . SER A 1 72 ? -0.864 -3.447 -16.441 1.00 83.81 72 SER A CA 1
ATOM 542 C C . SER A 1 72 ? 0.526 -3.465 -17.070 1.00 83.81 72 SER A C 1
ATOM 544 O O . SER A 1 72 ? 1.217 -4.479 -16.973 1.00 83.81 72 SER A O 1
ATOM 546 N N . SER A 1 73 ? 0.972 -2.353 -17.668 1.00 89.00 73 SER A N 1
ATOM 547 C CA . SER A 1 73 ? 2.384 -2.199 -18.023 1.00 89.00 73 SER A CA 1
ATOM 548 C C . SER A 1 73 ? 3.200 -1.917 -16.755 1.00 89.00 73 SER A C 1
ATOM 550 O O . SER A 1 73 ? 2.845 -1.027 -15.967 1.00 89.00 73 SER A O 1
ATOM 552 N N . PRO A 1 74 ? 4.336 -2.614 -16.566 1.00 87.69 74 PRO A N 1
ATOM 553 C CA . PRO A 1 74 ? 5.311 -2.301 -15.523 1.00 87.69 74 PRO A CA 1
ATOM 554 C C . PRO A 1 74 ? 5.806 -0.846 -15.549 1.00 87.69 74 PRO A C 1
ATOM 556 O O . PRO A 1 74 ? 6.163 -0.307 -14.500 1.00 87.69 74 PRO A O 1
ATOM 559 N N . LEU A 1 75 ? 5.809 -0.211 -16.726 1.00 86.19 75 LEU A N 1
ATOM 560 C CA . LEU A 1 75 ? 6.341 1.137 -16.946 1.00 86.19 75 LEU A CA 1
ATOM 561 C C . LEU A 1 75 ? 5.341 2.251 -16.623 1.00 86.19 75 LEU A C 1
ATOM 563 O O . LEU A 1 75 ? 5.753 3.344 -16.239 1.00 86.19 75 LEU A O 1
ATOM 567 N N . LYS A 1 76 ? 4.040 1.991 -16.790 1.00 85.25 76 LYS A N 1
ATOM 568 C CA . LYS A 1 76 ? 2.988 3.011 -16.681 1.00 85.25 76 LYS A CA 1
ATOM 569 C C . LYS A 1 76 ? 2.043 2.709 -15.523 1.00 85.25 76 LYS A C 1
ATOM 571 O O . LYS A 1 76 ? 2.140 3.319 -14.457 1.00 85.25 76 LYS A O 1
ATOM 576 N N . GLU A 1 77 ? 1.170 1.719 -15.689 1.00 90.06 77 GLU A N 1
ATOM 577 C CA . GLU A 1 77 ? 0.043 1.499 -14.783 1.00 90.06 77 GLU A CA 1
ATOM 578 C C . GLU A 1 77 ? 0.463 0.840 -13.464 1.00 90.06 77 GLU A C 1
ATOM 580 O O . GLU A 1 77 ? -0.187 1.054 -12.443 1.00 90.06 77 GLU A O 1
ATOM 585 N N . ALA A 1 78 ? 1.552 0.063 -13.426 1.00 91.31 78 ALA A N 1
ATOM 586 C CA . ALA A 1 78 ? 1.918 -0.721 -12.239 1.00 91.31 78 ALA A CA 1
ATOM 587 C C . ALA A 1 78 ? 2.083 0.131 -10.966 1.00 91.31 78 ALA A C 1
ATOM 589 O O . ALA A 1 78 ? 1.716 -0.286 -9.861 1.00 91.31 78 ALA A O 1
ATOM 590 N N . LYS A 1 79 ? 2.612 1.354 -11.103 1.00 91.62 79 LYS A N 1
ATOM 591 C CA . LYS A 1 79 ? 2.749 2.290 -9.981 1.00 91.62 79 LYS A CA 1
ATOM 592 C C . LYS A 1 79 ? 1.382 2.820 -9.529 1.00 91.62 79 LYS A C 1
ATOM 594 O O . LYS A 1 79 ? 1.163 2.937 -8.324 1.00 91.62 79 LYS A O 1
ATOM 599 N N . GLU A 1 80 ? 0.474 3.103 -10.461 1.00 91.94 80 GLU A N 1
ATOM 600 C CA . GLU A 1 80 ? -0.886 3.578 -10.177 1.00 91.94 80 GLU A CA 1
ATOM 601 C C . GLU A 1 80 ? -1.733 2.499 -9.504 1.00 91.94 80 GLU A C 1
ATOM 603 O O . GLU A 1 80 ? -2.352 2.766 -8.473 1.00 91.94 80 GLU A O 1
ATOM 608 N N . VAL A 1 81 ? -1.685 1.269 -10.023 1.00 93.94 81 VAL A N 1
ATOM 609 C CA . VAL A 1 81 ? -2.367 0.096 -9.457 1.00 93.94 81 VAL A CA 1
ATOM 610 C C . VAL A 1 81 ? -1.897 -0.152 -8.027 1.00 93.94 81 VAL A C 1
ATOM 612 O O . VAL A 1 81 ? -2.721 -0.306 -7.123 1.00 93.94 81 VAL A O 1
ATOM 615 N N . ARG A 1 82 ? -0.575 -0.120 -7.791 1.00 95.44 82 ARG A N 1
ATOM 616 C CA . ARG A 1 82 ? -0.004 -0.234 -6.441 1.00 95.44 82 ARG A CA 1
ATOM 617 C C . ARG A 1 82 ? -0.488 0.861 -5.510 1.00 95.44 82 ARG A C 1
ATOM 619 O O . ARG A 1 82 ? -0.880 0.572 -4.385 1.00 95.44 82 ARG A O 1
ATOM 626 N N . SER A 1 83 ? -0.482 2.102 -5.980 1.00 94.94 83 SER A N 1
ATOM 627 C CA . SER A 1 83 ? -1.002 3.248 -5.237 1.00 94.94 83 SER A CA 1
ATOM 628 C C . SER A 1 83 ? -2.459 3.019 -4.804 1.00 94.94 83 SER A C 1
ATOM 630 O O . SER A 1 83 ? -2.790 3.179 -3.627 1.00 94.94 83 SER A O 1
ATOM 632 N N . ALA A 1 84 ? -3.307 2.560 -5.734 1.00 94.50 84 ALA A N 1
ATOM 633 C CA . ALA A 1 84 ? -4.727 2.310 -5.507 1.00 94.50 84 ALA A CA 1
ATOM 634 C C . ALA A 1 84 ? -4.977 1.189 -4.486 1.00 94.50 84 ALA A C 1
ATOM 636 O O . ALA A 1 84 ? -5.662 1.428 -3.485 1.00 94.50 84 ALA A O 1
ATOM 637 N N . TYR A 1 85 ? -4.395 -0.007 -4.671 1.00 96.06 85 TYR A N 1
ATOM 638 C CA . TYR A 1 85 ? -4.629 -1.091 -3.710 1.00 96.06 85 TYR A CA 1
ATOM 639 C C . TYR A 1 85 ? -4.003 -0.780 -2.349 1.00 96.06 85 TYR A C 1
ATOM 641 O O . TYR A 1 85 ? -4.604 -1.093 -1.324 1.00 96.06 85 TYR A O 1
ATOM 649 N N . CYS A 1 86 ? -2.844 -0.111 -2.291 1.00 97.38 86 CYS A N 1
ATOM 650 C CA . CYS A 1 86 ? -2.235 0.262 -1.015 1.00 97.38 86 CYS A CA 1
ATOM 651 C C . CYS A 1 86 ? -3.125 1.233 -0.228 1.00 97.38 86 CYS A C 1
ATOM 653 O O . CYS A 1 86 ? -3.311 1.063 0.981 1.00 97.38 86 CYS A O 1
ATOM 655 N N . LEU A 1 87 ? -3.709 2.226 -0.908 1.00 95.94 87 LEU A N 1
ATOM 656 C CA . LEU A 1 87 ? -4.669 3.146 -0.305 1.00 95.94 87 LEU A CA 1
ATOM 657 C C . LEU A 1 87 ? -5.903 2.401 0.208 1.00 95.94 87 LEU A C 1
ATOM 659 O O . LEU A 1 87 ? -6.309 2.612 1.353 1.00 95.94 87 LEU A O 1
ATOM 663 N N . HIS A 1 88 ? -6.483 1.525 -0.616 1.00 95.50 88 HIS A N 1
ATOM 664 C CA . HIS A 1 88 ? -7.652 0.731 -0.246 1.00 95.50 88 HIS A CA 1
ATOM 665 C C . HIS A 1 88 ? -7.381 -0.121 1.004 1.00 95.50 88 HIS A C 1
ATOM 667 O O . HIS A 1 88 ? -8.144 -0.076 1.972 1.00 95.50 88 HIS A O 1
ATOM 673 N N . VAL A 1 89 ? -6.250 -0.828 1.020 1.00 97.06 89 VAL A N 1
ATOM 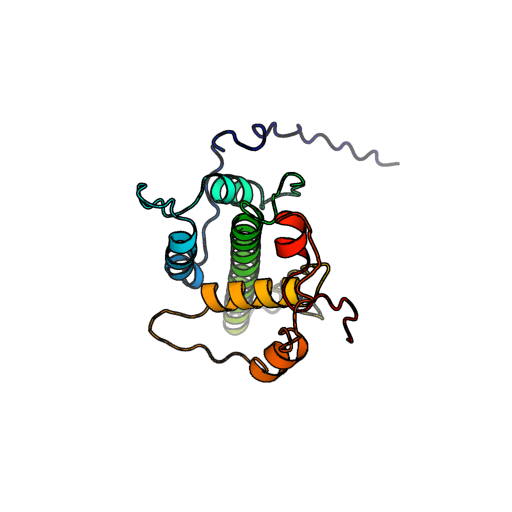674 C CA . VAL A 1 89 ? -5.822 -1.686 2.129 1.00 97.06 89 VAL A CA 1
ATOM 675 C C . VAL A 1 89 ? -5.646 -0.890 3.418 1.00 97.06 89 VAL A C 1
ATOM 677 O O . VAL A 1 89 ? -6.219 -1.255 4.447 1.00 97.06 89 VAL A O 1
ATOM 680 N N . LEU A 1 90 ? -4.914 0.228 3.388 1.00 96.50 90 LEU A N 1
ATOM 681 C CA . LEU A 1 90 ? -4.742 1.059 4.581 1.00 96.50 90 LEU A CA 1
ATOM 682 C C . LEU A 1 90 ? -6.064 1.664 5.052 1.00 96.50 90 LEU A C 1
ATOM 684 O O . LEU A 1 90 ? -6.319 1.718 6.255 1.00 96.50 90 LEU A O 1
ATOM 688 N N . ASN A 1 91 ? -6.931 2.081 4.129 1.00 95.50 91 ASN A N 1
ATOM 689 C CA . ASN A 1 91 ? -8.256 2.588 4.465 1.00 95.50 91 ASN A CA 1
ATOM 690 C C . ASN A 1 91 ? -9.085 1.521 5.196 1.00 95.50 91 ASN A C 1
ATOM 692 O O . ASN A 1 91 ? -9.689 1.809 6.232 1.00 95.50 91 ASN A O 1
ATOM 696 N N . HIS A 1 92 ? -9.068 0.281 4.697 1.00 93.94 92 HIS A N 1
ATOM 697 C CA . HIS A 1 92 ? -9.730 -0.860 5.324 1.00 93.94 92 HIS A CA 1
ATOM 698 C C . HIS A 1 92 ? -9.184 -1.126 6.736 1.00 93.94 92 HIS A C 1
ATOM 700 O O . HIS A 1 92 ? -9.953 -1.185 7.699 1.00 93.94 92 HIS A O 1
ATOM 706 N N . VAL A 1 93 ? -7.857 -1.212 6.883 1.00 94.88 93 VAL A N 1
ATOM 707 C CA . VAL A 1 93 ? -7.188 -1.471 8.168 1.00 94.88 93 VAL A CA 1
ATOM 708 C C . VAL A 1 93 ? -7.491 -0.378 9.196 1.00 94.88 93 VAL A C 1
ATOM 710 O O . VAL A 1 93 ? -7.851 -0.687 10.334 1.00 94.88 93 VAL A O 1
ATOM 713 N N . LEU A 1 94 ? -7.389 0.899 8.812 1.00 94.88 94 LEU A N 1
ATOM 714 C CA . LEU A 1 94 ? -7.636 2.022 9.719 1.00 94.88 94 LEU A CA 1
ATOM 715 C C . LEU A 1 94 ? -9.098 2.076 10.167 1.00 94.88 94 LEU A C 1
ATOM 717 O O . LEU A 1 94 ? -9.355 2.196 11.363 1.00 94.88 94 LEU A O 1
ATOM 721 N N . LYS A 1 95 ? -10.058 1.902 9.249 1.00 92.94 95 LYS A N 1
ATOM 722 C CA . LYS A 1 95 ? -11.489 1.844 9.595 1.00 92.94 95 LYS A CA 1
ATOM 723 C C . LYS A 1 95 ? -11.807 0.676 10.527 1.00 92.94 95 LYS A C 1
ATOM 725 O O . LYS A 1 95 ? -12.546 0.854 11.498 1.00 92.94 95 LYS A O 1
ATOM 730 N N . ALA A 1 96 ? -11.241 -0.503 10.261 1.00 92.25 96 ALA A N 1
ATOM 731 C CA . ALA A 1 96 ? -11.403 -1.667 11.124 1.00 92.25 96 ALA A CA 1
ATOM 732 C C . ALA A 1 96 ? -10.853 -1.395 12.534 1.00 92.25 96 ALA A C 1
ATOM 734 O O . ALA A 1 96 ? -11.522 -1.700 13.520 1.00 92.25 96 ALA A O 1
ATOM 735 N N . ASN A 1 97 ? -9.684 -0.756 12.641 1.00 92.38 97 ASN A N 1
ATOM 736 C CA . ASN A 1 97 ? -9.107 -0.375 13.929 1.00 92.38 97 ASN A CA 1
ATOM 737 C C . ASN A 1 97 ? -9.975 0.658 14.669 1.00 92.38 97 ASN A C 1
ATOM 739 O O . ASN A 1 97 ? -10.280 0.476 15.844 1.00 92.38 97 ASN A O 1
ATOM 743 N N . THR A 1 98 ? -10.456 1.704 13.987 1.00 93.25 98 THR A N 1
ATOM 744 C CA . THR A 1 98 ? -11.374 2.690 14.585 1.00 93.25 98 THR A CA 1
ATOM 745 C C . THR A 1 98 ? -12.642 2.030 15.128 1.00 93.25 98 THR A C 1
ATOM 747 O O . THR A 1 98 ? -13.094 2.386 16.217 1.00 93.25 98 THR A O 1
ATOM 750 N N . ARG A 1 99 ? -13.200 1.044 14.411 1.00 92.12 99 ARG A N 1
ATOM 751 C CA . ARG A 1 99 ? -14.368 0.279 14.873 1.00 92.12 99 ARG A CA 1
ATOM 752 C C . ARG A 1 99 ? -14.065 -0.483 16.163 1.00 92.12 99 ARG A C 1
ATOM 754 O O . ARG A 1 99 ? -14.828 -0.343 17.114 1.00 92.12 99 ARG A O 1
ATOM 761 N N . VAL A 1 100 ? -12.943 -1.202 16.207 1.00 92.31 100 VAL A N 1
ATOM 762 C CA . VAL A 1 100 ? -12.502 -1.953 17.394 1.00 92.31 100 VAL A CA 1
ATOM 763 C C . VAL A 1 100 ? -12.281 -1.023 18.587 1.00 92.31 100 VAL A C 1
ATOM 765 O O . VAL A 1 100 ? -12.762 -1.298 19.680 1.00 92.31 100 VAL A O 1
ATOM 768 N N . LEU A 1 101 ? -11.599 0.109 18.394 1.00 93.06 101 LEU A N 1
ATOM 769 C CA . LEU A 1 101 ? -11.353 1.076 19.470 1.00 93.06 101 LEU A CA 1
ATOM 770 C C . LEU A 1 101 ? -12.652 1.666 20.030 1.00 93.06 101 LEU A C 1
ATOM 772 O O . LEU A 1 101 ? -12.801 1.761 21.246 1.00 93.06 101 LEU A O 1
ATOM 776 N N . ARG A 1 102 ? -13.604 2.019 19.158 1.00 93.12 102 ARG A N 1
ATOM 777 C CA . ARG A 1 102 ? -14.923 2.523 19.565 1.00 93.12 102 ARG A CA 1
ATOM 778 C C . ARG A 1 102 ? -15.708 1.476 20.353 1.00 93.12 102 ARG A C 1
ATOM 780 O O . ARG A 1 102 ? -16.291 1.796 21.382 1.00 93.12 102 ARG A O 1
ATOM 787 N N . ASN A 1 103 ? -15.708 0.237 19.877 1.00 92.94 103 ASN A N 1
ATOM 788 C CA . ASN A 1 103 ? -16.400 -0.865 20.533 1.00 92.94 103 ASN A CA 1
ATOM 789 C C . ASN A 1 103 ? -15.770 -1.182 21.899 1.00 92.94 103 ASN A C 1
ATOM 791 O O . ASN A 1 103 ? -16.485 -1.308 22.887 1.00 92.94 103 ASN A O 1
ATOM 795 N N . ASN A 1 104 ? -14.438 -1.174 21.994 1.00 90.81 104 ASN A N 1
ATOM 796 C CA . ASN A 1 104 ? -13.725 -1.313 23.265 1.00 90.81 104 ASN A CA 1
ATOM 797 C C . ASN A 1 104 ? -14.020 -0.172 24.248 1.00 90.81 104 ASN A C 1
ATOM 799 O O . ASN A 1 104 ? -14.090 -0.417 25.449 1.00 90.81 104 ASN A O 1
ATOM 803 N N . ALA A 1 105 ? -14.167 1.068 23.772 1.00 92.38 105 ALA A N 1
ATOM 804 C CA . ALA A 1 105 ? -14.564 2.187 24.626 1.00 92.38 105 ALA A CA 1
ATOM 805 C C . ALA A 1 105 ? -15.980 1.977 25.183 1.00 92.38 105 ALA A C 1
ATOM 807 O O . ALA A 1 105 ? -16.182 2.094 26.387 1.00 92.38 105 ALA A O 1
ATOM 808 N N . LYS A 1 106 ? -16.922 1.546 24.335 1.00 90.75 106 LYS A N 1
ATOM 809 C CA . LYS A 1 106 ? -18.299 1.255 24.749 1.00 90.75 106 LYS A CA 1
ATOM 810 C C . LYS A 1 106 ? -18.378 0.126 25.782 1.00 90.75 106 LYS A C 1
ATOM 812 O O . LYS A 1 106 ? -19.062 0.277 26.785 1.00 90.75 106 LYS A O 1
ATOM 817 N N . LEU A 1 107 ? -17.612 -0.954 25.601 1.00 89.00 107 LEU A N 1
ATOM 818 C CA . LEU A 1 107 ? -17.534 -2.050 26.580 1.00 89.00 107 LEU A CA 1
ATOM 819 C C . LEU A 1 107 ? -17.020 -1.609 27.955 1.00 89.00 107 LEU A C 1
ATOM 821 O O . LEU A 1 107 ? -17.362 -2.224 28.957 1.00 89.00 107 LEU A O 1
ATOM 825 N N . LYS A 1 108 ? -16.184 -0.566 28.020 1.00 87.88 108 LYS A N 1
ATOM 826 C CA . LYS A 1 108 ? -15.702 -0.023 29.299 1.00 87.88 108 LYS A CA 1
ATOM 827 C C . LYS A 1 108 ? -16.755 0.819 30.019 1.00 87.88 108 LYS A C 1
ATOM 829 O O . LYS A 1 108 ? -16.697 0.929 31.238 1.00 87.88 108 LYS A O 1
ATOM 834 N N . GLU A 1 109 ? -17.663 1.445 29.275 1.00 88.81 109 GLU A N 1
ATOM 835 C CA . GLU A 1 109 ? -18.711 2.323 29.811 1.00 88.81 109 GLU A CA 1
ATOM 836 C C . GLU A 1 109 ? -19.993 1.552 30.170 1.00 88.81 109 GLU A C 1
ATOM 838 O O . GLU A 1 109 ? -20.689 1.900 31.126 1.00 88.81 109 GLU A O 1
ATOM 843 N N . THR A 1 110 ? -20.298 0.490 29.423 1.00 82.75 110 THR A N 1
ATOM 844 C CA . THR A 1 110 ? -21.476 -0.361 29.615 1.00 82.75 110 THR A CA 1
ATOM 845 C C . THR A 1 110 ? -21.326 -1.272 30.847 1.00 82.75 110 THR A C 1
ATOM 847 O O . THR A 1 110 ? -20.320 -1.953 31.021 1.00 82.75 110 THR A O 1
ATOM 850 N N . LYS A 1 111 ? -22.366 -1.331 31.697 1.00 76.62 111 LYS A N 1
ATOM 851 C CA . LYS A 1 111 ? -22.505 -2.325 32.792 1.00 76.62 111 LYS A CA 1
ATOM 852 C C . LYS A 1 111 ? -23.248 -3.599 32.371 1.00 76.62 111 LYS A C 1
ATOM 854 O O . LYS A 1 111 ? -23.353 -4.535 33.160 1.00 76.62 111 LYS A O 1
ATOM 859 N N . ASP A 1 112 ? -23.813 -3.598 31.169 1.00 75.94 112 ASP A N 1
ATOM 860 C CA . ASP A 1 112 ? -24.509 -4.740 30.587 1.00 75.94 112 ASP A CA 1
ATOM 861 C C . ASP A 1 112 ? -23.497 -5.797 30.133 1.00 75.94 112 ASP A C 1
ATOM 863 O O . ASP A 1 112 ? -22.715 -5.593 29.206 1.00 75.94 112 ASP A O 1
ATOM 867 N N . VAL A 1 113 ? -23.517 -6.940 30.814 1.00 67.94 113 VAL A N 1
ATOM 868 C CA . VAL A 1 113 ? -22.602 -8.065 30.585 1.00 67.94 113 VAL A CA 1
ATOM 869 C C . VAL A 1 113 ? -22.938 -8.806 29.278 1.00 67.94 113 VAL A C 1
ATOM 871 O O . VAL A 1 113 ? -22.158 -9.643 28.828 1.00 67.94 113 VAL A O 1
ATOM 874 N N . HIS A 1 114 ? -24.078 -8.507 28.643 1.00 72.38 114 HIS A N 1
ATOM 875 C CA . HIS A 1 114 ? -24.537 -9.181 27.427 1.00 72.38 114 HIS A CA 1
ATOM 876 C C . HIS A 1 114 ? -24.146 -8.474 26.121 1.00 72.38 114 HIS A C 1
ATOM 878 O O . HIS A 1 114 ? -24.312 -9.055 25.045 1.00 72.38 114 HIS A O 1
ATOM 884 N N . GLU A 1 115 ? -23.612 -7.250 26.175 1.00 76.38 115 GLU A N 1
ATOM 885 C CA . GLU A 1 115 ? -23.145 -6.546 24.978 1.00 76.38 115 GLU A CA 1
ATOM 886 C C . GLU A 1 115 ? -21.749 -7.061 24.572 1.00 76.38 115 GLU A C 1
ATOM 888 O O . GLU A 1 115 ? -20.743 -6.698 25.170 1.00 76.38 115 GLU A O 1
ATOM 893 N N . GLU A 1 116 ? -21.673 -7.925 23.550 1.00 80.50 116 GLU A N 1
ATOM 894 C CA . GLU A 1 116 ? -20.414 -8.507 23.050 1.00 80.50 116 GLU A CA 1
ATOM 895 C C . GLU A 1 116 ? -20.126 -8.070 21.600 1.00 80.50 116 GLU A C 1
ATOM 897 O O . GLU A 1 116 ? -20.913 -8.318 20.682 1.00 80.50 116 GLU A O 1
ATOM 902 N N . PHE A 1 117 ? -18.958 -7.462 21.353 1.00 85.50 117 PHE A N 1
ATOM 903 C CA . PHE A 1 117 ? -18.499 -7.126 19.999 1.00 85.50 117 PHE A CA 1
ATOM 904 C C . PHE A 1 117 ? -17.563 -8.207 19.445 1.00 85.50 117 PHE A C 1
ATOM 906 O O . PHE A 1 117 ? -16.458 -8.409 19.937 1.00 85.50 117 PHE A O 1
ATOM 913 N N . ARG A 1 118 ? -17.974 -8.864 18.354 1.00 85.00 118 ARG A N 1
ATOM 914 C CA . ARG A 1 118 ? -17.203 -9.926 17.673 1.00 85.00 118 ARG A CA 1
ATOM 915 C C . ARG A 1 118 ? -16.306 -9.395 16.554 1.00 85.00 118 ARG A C 1
ATOM 917 O O . ARG A 1 118 ? -16.282 -9.923 15.447 1.00 85.00 118 ARG A O 1
ATOM 924 N N . ASP A 1 119 ? -15.609 -8.296 16.814 1.00 85.44 119 ASP A N 1
ATOM 925 C CA . ASP A 1 119 ? -14.731 -7.628 15.843 1.00 85.44 119 ASP A CA 1
ATOM 926 C C . ASP A 1 119 ? -13.235 -7.947 16.032 1.00 85.44 119 ASP A C 1
ATOM 928 O O . ASP A 1 119 ? -12.383 -7.487 15.257 1.00 85.44 119 ASP A O 1
ATOM 932 N N . GLN A 1 120 ? -12.921 -8.785 17.023 1.00 76.75 120 GLN A N 1
ATOM 933 C CA . GLN A 1 120 ? -11.579 -9.238 17.374 1.00 76.75 120 GLN A CA 1
ATOM 934 C C . GLN A 1 120 ? -11.494 -10.765 17.260 1.00 76.75 120 GLN A C 1
ATOM 936 O O . GLN A 1 120 ? -12.233 -11.488 17.917 1.00 76.75 120 GLN A O 1
ATOM 941 N N . GLY A 1 121 ? -10.593 -11.250 16.403 1.00 75.31 121 GLY A N 1
ATOM 942 C CA . GLY A 1 121 ? -10.220 -12.665 16.329 1.00 75.31 121 GLY A CA 1
ATOM 943 C C . GLY A 1 121 ? -8.948 -12.957 17.129 1.00 75.31 121 GLY A C 1
ATOM 944 O O . GLY A 1 121 ? -8.293 -12.036 17.620 1.00 75.31 121 GLY A O 1
ATOM 945 N N . ILE A 1 122 ? -8.574 -14.238 17.206 1.00 74.56 122 ILE A N 1
ATOM 946 C CA . ILE A 1 122 ? -7.345 -14.717 17.872 1.00 74.56 122 ILE A CA 1
ATOM 947 C C . ILE A 1 122 ? -6.099 -14.044 17.273 1.00 74.56 122 ILE A C 1
ATOM 949 O O . ILE A 1 122 ? -5.205 -13.607 17.993 1.00 74.56 122 ILE A O 1
ATOM 953 N N . THR A 1 123 ? -6.065 -13.899 15.948 1.00 73.88 123 THR A N 1
ATOM 954 C CA . THR A 1 123 ? -5.027 -13.167 15.216 1.00 73.88 123 THR A CA 1
ATOM 955 C C . THR A 1 123 ? -5.608 -11.909 14.573 1.00 73.88 123 THR A C 1
ATOM 957 O O . THR A 1 123 ? -6.772 -11.882 14.171 1.00 73.88 123 THR A O 1
ATOM 960 N N . ARG A 1 124 ? -4.789 -10.858 14.439 1.00 77.38 124 ARG A N 1
ATOM 961 C CA . ARG A 1 124 ? -5.192 -9.560 13.868 1.00 77.38 124 ARG A CA 1
ATOM 962 C C . ARG A 1 124 ? -4.807 -9.266 12.396 1.00 77.38 124 ARG A C 1
ATOM 964 O O . ARG A 1 124 ? -5.012 -8.113 12.011 1.00 77.38 124 ARG A O 1
ATOM 971 N N . PRO A 1 125 ? -4.305 -10.196 11.545 1.00 84.00 125 PRO A N 1
ATOM 972 C CA . PRO A 1 125 ? -4.189 -9.929 10.110 1.00 84.00 125 PRO A CA 1
ATOM 973 C C . PRO A 1 125 ? -5.535 -9.515 9.506 1.00 84.00 125 PRO A C 1
ATOM 975 O O . PRO A 1 125 ? -6.565 -10.125 9.790 1.00 84.00 125 PRO A O 1
ATOM 978 N N . LYS A 1 126 ? -5.524 -8.455 8.693 1.00 89.62 126 LYS A N 1
ATOM 979 C CA . LYS A 1 126 ? -6.711 -7.963 7.971 1.00 89.62 126 LYS A CA 1
ATOM 980 C C . LYS A 1 126 ? -6.584 -8.110 6.462 1.00 89.62 126 LYS A C 1
ATOM 982 O O . LYS A 1 126 ? -7.588 -8.288 5.791 1.00 89.62 126 LYS A O 1
ATOM 987 N N . VAL A 1 127 ? -5.360 -8.024 5.947 1.00 94.81 127 VAL A N 1
ATOM 988 C CA . VAL A 1 127 ? -5.058 -8.068 4.518 1.00 94.81 127 VAL A CA 1
ATOM 989 C C . VAL A 1 127 ? -3.757 -8.838 4.313 1.00 94.81 127 VAL A C 1
ATOM 991 O O . VAL A 1 127 ? -2.813 -8.660 5.083 1.00 94.81 127 VAL A O 1
ATOM 994 N N . LEU A 1 128 ? -3.717 -9.660 3.264 1.00 95.00 128 LEU A N 1
ATOM 995 C CA . LEU A 1 128 ? -2.518 -10.300 2.729 1.00 95.00 128 LEU A CA 1
ATOM 996 C C . LEU A 1 128 ? -2.253 -9.738 1.327 1.00 95.00 128 LEU A C 1
ATOM 998 O O . LEU A 1 128 ? -3.165 -9.692 0.507 1.00 95.00 128 LEU A O 1
ATOM 1002 N N . ILE A 1 129 ? -1.017 -9.314 1.059 1.00 96.31 129 ILE A N 1
ATOM 1003 C CA . ILE A 1 129 ? -0.571 -8.869 -0.267 1.00 96.31 129 ILE A CA 1
ATOM 1004 C C . ILE A 1 129 ? 0.523 -9.825 -0.723 1.00 96.31 129 ILE A C 1
ATOM 1006 O O . ILE A 1 129 ? 1.511 -10.010 -0.014 1.00 96.31 129 ILE A O 1
ATOM 1010 N N . LEU A 1 130 ? 0.338 -10.416 -1.900 1.00 95.50 130 LEU A N 1
ATOM 1011 C CA . LEU A 1 130 ? 1.312 -11.300 -2.528 1.00 95.50 130 LEU A CA 1
ATOM 1012 C C . LEU A 1 130 ? 1.993 -10.557 -3.674 1.00 95.50 130 LEU A C 1
ATOM 1014 O O . LEU A 1 130 ? 1.333 -9.939 -4.507 1.00 95.50 130 LEU A O 1
ATOM 1018 N N . VAL A 1 131 ? 3.319 -10.611 -3.697 1.00 94.50 131 VAL A N 1
ATOM 1019 C CA . VAL A 1 131 ? 4.173 -9.996 -4.717 1.00 94.50 131 VAL A CA 1
ATOM 1020 C C . VAL A 1 131 ? 5.290 -10.977 -5.070 1.00 94.50 131 VAL A C 1
ATOM 1022 O O . VAL A 1 131 ? 5.713 -11.728 -4.192 1.00 94.50 131 VAL A O 1
ATOM 1025 N N . PRO A 1 132 ? 5.763 -10.997 -6.327 1.00 93.00 132 PRO A N 1
ATOM 1026 C CA . PRO A 1 132 ? 6.679 -12.039 -6.794 1.00 93.00 132 PRO A CA 1
ATOM 1027 C C . PRO A 1 132 ? 8.096 -11.913 -6.221 1.00 93.00 132 PRO A C 1
ATOM 1029 O O . PRO A 1 132 ? 8.740 -12.924 -5.980 1.00 93.00 132 PRO A O 1
ATOM 1032 N N . PHE A 1 133 ? 8.572 -10.688 -5.977 1.00 94.56 133 PHE A N 1
ATOM 1033 C CA . PHE A 1 133 ? 9.958 -10.411 -5.588 1.00 94.56 133 PHE A CA 1
ATOM 1034 C C . PHE A 1 133 ? 10.039 -9.503 -4.362 1.00 94.56 133 PHE A C 1
ATOM 1036 O O . PHE A 1 133 ? 9.105 -8.739 -4.071 1.00 94.56 133 PHE A O 1
ATOM 1043 N N . ARG A 1 134 ? 11.184 -9.527 -3.671 1.00 94.94 134 ARG A N 1
ATOM 1044 C CA . ARG A 1 134 ? 11.464 -8.638 -2.533 1.00 94.94 134 ARG A CA 1
ATOM 1045 C C . ARG A 1 134 ? 11.346 -7.158 -2.880 1.00 94.94 134 ARG A C 1
ATOM 1047 O O . ARG A 1 134 ? 10.787 -6.411 -2.079 1.00 94.94 134 ARG A O 1
ATOM 1054 N N . ASP A 1 135 ? 11.775 -6.739 -4.066 1.00 94.94 135 ASP A N 1
ATOM 1055 C CA . ASP A 1 135 ? 11.599 -5.359 -4.530 1.00 94.94 135 ASP A CA 1
ATOM 1056 C C . ASP A 1 135 ? 10.114 -4.960 -4.605 1.00 94.94 135 ASP A C 1
ATOM 1058 O O . ASP A 1 135 ? 9.716 -3.880 -4.160 1.00 94.94 135 ASP A O 1
ATOM 1062 N N . GLY A 1 136 ? 9.249 -5.873 -5.055 1.00 95.12 136 GLY A N 1
ATOM 1063 C CA . GLY A 1 136 ? 7.801 -5.673 -5.027 1.00 95.12 136 GLY A CA 1
ATOM 1064 C C . GLY A 1 136 ? 7.290 -5.395 -3.610 1.00 95.12 136 GLY A C 1
ATOM 1065 O O . GLY A 1 136 ? 6.543 -4.435 -3.395 1.00 95.12 136 GLY A O 1
ATOM 1066 N N . ALA A 1 137 ? 7.748 -6.179 -2.630 1.00 96.19 137 ALA A N 1
ATOM 1067 C CA . ALA A 1 137 ? 7.386 -6.000 -1.224 1.00 96.19 137 ALA A CA 1
ATOM 1068 C C . ALA A 1 137 ? 7.936 -4.682 -0.658 1.00 96.19 137 ALA A C 1
ATOM 1070 O O . ALA A 1 137 ? 7.219 -3.954 0.035 1.00 96.19 137 ALA A O 1
ATOM 1071 N N . LEU A 1 138 ? 9.176 -4.329 -1.006 1.00 96.00 138 LEU A N 1
ATOM 1072 C CA . LEU A 1 138 ? 9.792 -3.059 -0.638 1.00 96.00 138 LEU A CA 1
ATOM 1073 C C . LEU A 1 138 ? 8.959 -1.875 -1.134 1.00 96.00 138 LEU A C 1
ATOM 1075 O O . LEU A 1 138 ? 8.625 -0.993 -0.341 1.00 96.00 138 LEU A O 1
ATOM 1079 N N . ARG A 1 139 ? 8.573 -1.868 -2.415 1.00 95.81 139 ARG A N 1
ATOM 1080 C CA . ARG A 1 139 ? 7.770 -0.789 -3.009 1.00 95.81 139 ARG A CA 1
ATOM 1081 C C . ARG A 1 139 ? 6.382 -0.681 -2.373 1.00 95.81 139 ARG A C 1
ATOM 1083 O O . ARG A 1 139 ? 5.885 0.432 -2.193 1.00 95.81 139 ARG A O 1
ATOM 1090 N N . VAL A 1 140 ? 5.755 -1.801 -2.002 1.00 97.69 140 VAL A N 1
ATOM 1091 C CA . VAL A 1 140 ? 4.485 -1.804 -1.246 1.00 97.69 140 VAL A CA 1
ATOM 1092 C C . VAL A 1 140 ? 4.659 -1.127 0.109 1.00 97.69 140 VAL A C 1
ATOM 1094 O O . VAL A 1 140 ? 3.936 -0.182 0.423 1.00 97.69 140 VAL A O 1
ATOM 1097 N N . VAL A 1 141 ? 5.656 -1.546 0.891 1.00 96.56 141 VAL A N 1
ATOM 1098 C CA . VAL A 1 141 ? 5.906 -0.986 2.228 1.00 96.56 141 VAL A CA 1
ATOM 1099 C C . VAL A 1 141 ? 6.300 0.488 2.153 1.00 96.56 141 VAL A C 1
ATOM 1101 O O . VAL A 1 141 ? 5.819 1.290 2.949 1.00 96.56 141 VAL A O 1
ATOM 1104 N N . GLN A 1 142 ? 7.113 0.883 1.174 1.00 95.25 142 GLN A N 1
ATOM 1105 C CA . GLN A 1 142 ? 7.427 2.292 0.928 1.00 95.25 142 GLN A CA 1
ATOM 1106 C C . GLN A 1 142 ? 6.167 3.101 0.609 1.00 95.25 142 GLN A C 1
ATOM 1108 O O . GLN A 1 142 ? 5.981 4.170 1.184 1.00 95.25 142 GLN A O 1
ATOM 1113 N N . THR A 1 143 ? 5.268 2.564 -0.223 1.00 96.44 143 THR A N 1
ATOM 1114 C CA . THR A 1 143 ? 3.976 3.203 -0.521 1.00 96.44 143 THR A CA 1
ATOM 1115 C C . THR A 1 143 ? 3.143 3.373 0.752 1.00 96.44 143 THR A C 1
ATOM 1117 O O . THR A 1 143 ? 2.593 4.448 0.982 1.00 96.44 143 THR A O 1
ATOM 1120 N N . PHE A 1 144 ? 3.095 2.365 1.632 1.00 96.62 144 PHE A N 1
ATOM 1121 C CA . PHE A 1 144 ? 2.419 2.494 2.927 1.00 96.62 144 PHE A CA 1
ATOM 1122 C C . PHE A 1 144 ? 3.030 3.572 3.815 1.00 96.62 144 PHE A C 1
ATOM 1124 O O . PHE A 1 144 ? 2.292 4.362 4.401 1.00 96.62 144 PHE A O 1
ATOM 1131 N N . ILE A 1 145 ? 4.361 3.630 3.902 1.00 94.75 145 ILE A N 1
ATOM 1132 C CA . ILE A 1 145 ? 5.055 4.665 4.672 1.00 94.75 145 ILE A CA 1
ATOM 1133 C C . ILE A 1 145 ? 4.695 6.043 4.117 1.00 94.75 145 ILE A C 1
ATOM 1135 O O . ILE A 1 145 ? 4.299 6.902 4.894 1.00 94.75 145 ILE A O 1
ATOM 1139 N N . THR A 1 146 ? 4.739 6.245 2.798 1.00 93.38 146 THR A N 1
ATOM 1140 C CA . THR A 1 146 ? 4.363 7.524 2.174 1.00 93.38 146 THR A CA 1
ATOM 1141 C C . THR A 1 146 ? 2.905 7.904 2.435 1.00 93.38 146 THR A C 1
ATOM 1143 O O . THR A 1 146 ? 2.610 9.075 2.647 1.00 93.38 146 THR A O 1
ATOM 1146 N N . LEU A 1 147 ? 1.986 6.936 2.448 1.00 94.44 147 LEU A N 1
ATOM 1147 C CA . LEU A 1 147 ? 0.570 7.190 2.731 1.00 94.44 147 LEU A CA 1
ATOM 1148 C C . LEU A 1 147 ? 0.304 7.525 4.207 1.00 94.44 147 LEU A C 1
ATOM 1150 O O . LEU A 1 147 ? -0.621 8.279 4.502 1.00 94.44 147 LEU A O 1
ATOM 1154 N N . LEU A 1 148 ? 1.093 6.984 5.137 1.00 93.88 148 LEU A N 1
ATOM 1155 C CA . LEU A 1 148 ? 0.892 7.155 6.581 1.00 93.88 148 LEU A CA 1
ATOM 1156 C C . LEU A 1 148 ? 1.728 8.283 7.197 1.00 93.88 148 LEU A C 1
ATOM 1158 O O . LEU A 1 148 ? 1.310 8.851 8.203 1.00 93.88 148 LEU A O 1
ATOM 1162 N N . GLU A 1 149 ? 2.894 8.598 6.633 1.00 91.06 149 GLU A N 1
ATOM 1163 C CA . GLU A 1 149 ? 3.827 9.592 7.168 1.00 91.06 149 GLU A CA 1
ATOM 1164 C C . GLU A 1 149 ? 3.362 11.018 6.820 1.00 91.06 149 GLU A C 1
ATOM 1166 O O . GLU A 1 149 ? 3.291 11.371 5.643 1.00 91.06 149 GLU A O 1
ATOM 1171 N N . PRO A 1 150 ? 3.002 11.860 7.806 1.00 81.12 150 PRO A N 1
ATOM 1172 C CA . PRO A 1 150 ? 2.642 13.253 7.548 1.00 81.12 150 PRO A CA 1
ATOM 1173 C C . PRO A 1 150 ? 3.851 14.054 7.046 1.00 81.12 150 PRO A C 1
ATOM 1175 O O . PRO A 1 150 ? 4.962 13.863 7.535 1.00 81.12 150 PRO A O 1
ATOM 1178 N N . LYS A 1 151 ? 3.633 15.028 6.152 1.00 76.00 151 LYS A N 1
ATOM 1179 C CA . LYS A 1 151 ? 4.710 15.887 5.608 1.00 76.00 151 LYS A CA 1
ATOM 1180 C C . LYS A 1 151 ? 5.607 16.520 6.675 1.00 76.00 151 LYS A C 1
ATOM 1182 O O . LYS A 1 151 ? 6.818 16.585 6.494 1.00 76.00 151 LYS A O 1
ATOM 1187 N N . ASP A 1 152 ? 5.009 16.961 7.777 1.00 81.62 152 ASP A N 1
ATOM 1188 C CA . ASP A 1 152 ? 5.698 17.756 8.799 1.00 81.62 152 ASP A CA 1
ATOM 1189 C C . ASP A 1 152 ? 6.213 16.912 9.973 1.00 81.62 152 ASP A C 1
ATOM 1191 O O . ASP A 1 152 ? 6.784 17.443 10.926 1.00 81.62 152 ASP A O 1
ATOM 1195 N N . LYS A 1 153 ? 6.005 15.588 9.949 1.00 82.88 153 LYS A N 1
ATOM 1196 C CA . LYS A 1 153 ? 6.368 14.714 11.065 1.00 82.88 153 LYS A CA 1
ATOM 1197 C C . LYS A 1 153 ? 6.848 13.357 10.578 1.00 82.88 153 LYS A C 1
ATOM 1199 O O . LYS A 1 153 ? 6.079 12.582 10.024 1.00 82.88 153 LYS A O 1
ATOM 1204 N N . LYS A 1 154 ? 8.097 13.022 10.911 1.00 85.06 154 LYS A N 1
ATOM 1205 C CA . LYS A 1 154 ? 8.612 11.664 10.713 1.00 85.06 154 LYS A CA 1
ATOM 1206 C C . LYS A 1 154 ? 7.839 10.673 11.576 1.00 85.06 154 LYS A C 1
ATOM 1208 O O . LYS A 1 154 ? 7.663 10.888 12.779 1.00 85.06 154 LYS A O 1
ATOM 1213 N N . MET A 1 155 ? 7.395 9.593 10.951 1.00 90.12 155 MET A N 1
ATOM 1214 C CA . MET A 1 155 ? 6.766 8.471 11.627 1.00 90.12 155 MET A CA 1
ATOM 1215 C C . MET A 1 155 ? 7.850 7.471 12.025 1.00 90.12 155 MET A C 1
ATOM 1217 O O . MET A 1 155 ? 8.721 7.131 11.222 1.00 90.12 155 MET A O 1
ATOM 1221 N N . ASP A 1 156 ? 7.797 6.986 13.265 1.00 91.38 156 ASP A N 1
ATOM 1222 C CA . ASP A 1 156 ? 8.641 5.864 13.658 1.00 91.38 156 ASP A CA 1
ATOM 1223 C C . ASP A 1 156 ? 8.090 4.571 13.048 1.00 91.38 156 ASP A C 1
ATOM 1225 O O . ASP A 1 156 ? 6.902 4.266 13.162 1.00 91.38 156 ASP A O 1
ATOM 1229 N N . VAL A 1 157 ? 8.957 3.828 12.364 1.00 93.06 157 VAL A N 1
ATOM 1230 C CA . VAL A 1 157 ? 8.612 2.5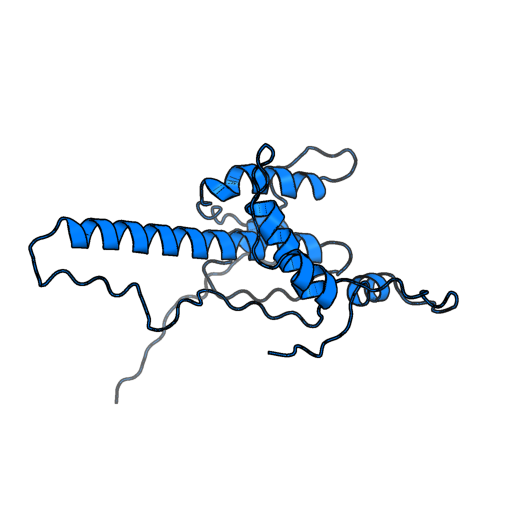74 11.693 1.00 93.06 157 VAL A CA 1
ATOM 1231 C C . VAL A 1 157 ? 9.533 1.499 12.242 1.00 93.06 157 VAL A C 1
ATOM 1233 O O . VAL A 1 157 ? 10.727 1.450 11.927 1.00 93.06 157 VAL A O 1
ATOM 1236 N N . SER A 1 158 ? 8.958 0.615 13.054 1.00 93.81 158 SER A N 1
ATOM 1237 C CA . SER A 1 158 ? 9.669 -0.501 13.672 1.00 93.81 158 SER A CA 1
ATOM 1238 C C . SER A 1 158 ? 10.424 -1.324 12.630 1.00 93.81 158 SER A C 1
ATOM 1240 O O . SER A 1 158 ? 9.873 -1.681 11.588 1.00 93.81 158 SER A O 1
ATOM 1242 N N . SER A 1 159 ? 11.687 -1.642 12.917 1.00 93.44 159 SER A N 1
ATOM 1243 C CA . SER A 1 159 ? 12.535 -2.491 12.067 1.00 93.44 159 SER A CA 1
ATOM 1244 C C . SER A 1 159 ? 12.747 -1.983 10.629 1.00 93.44 159 SER A C 1
ATOM 1246 O O . SER A 1 159 ? 13.235 -2.744 9.795 1.00 93.44 159 SER A O 1
ATOM 1248 N N . LYS A 1 160 ? 12.478 -0.699 10.330 1.00 93.62 160 LYS A N 1
ATOM 1249 C CA . LYS A 1 160 ? 12.656 -0.105 8.987 1.00 93.62 160 LYS A CA 1
ATOM 1250 C C . LYS A 1 160 ? 14.052 -0.332 8.407 1.00 93.62 160 LYS A C 1
ATOM 1252 O O . LYS A 1 160 ? 14.173 -0.650 7.228 1.00 93.62 160 LYS A O 1
ATOM 1257 N N . LYS A 1 161 ? 15.098 -0.188 9.230 1.00 93.25 161 LYS A N 1
ATOM 1258 C CA . LYS A 1 161 ? 16.493 -0.415 8.815 1.00 93.25 161 LYS A CA 1
ATOM 1259 C C . LYS A 1 161 ? 16.711 -1.864 8.365 1.00 93.25 161 LYS A C 1
ATOM 1261 O O . LYS A 1 161 ? 17.081 -2.079 7.219 1.00 93.25 161 LYS A O 1
ATOM 1266 N N . ARG A 1 162 ? 16.375 -2.834 9.225 1.00 93.31 162 ARG A N 1
ATOM 1267 C CA . ARG A 1 162 ? 16.473 -4.273 8.923 1.00 93.31 162 ARG A CA 1
ATOM 1268 C C . ARG A 1 162 ? 15.664 -4.650 7.680 1.00 93.31 162 ARG A C 1
ATOM 1270 O O . ARG A 1 162 ? 16.141 -5.412 6.851 1.00 93.31 162 ARG A O 1
ATOM 1277 N N . PHE A 1 163 ? 14.452 -4.114 7.541 1.00 93.94 163 PHE A N 1
ATOM 1278 C CA . PHE A 1 163 ? 13.621 -4.356 6.363 1.00 93.94 163 PHE A CA 1
ATOM 1279 C C . PHE A 1 163 ? 14.296 -3.833 5.088 1.00 93.94 163 PHE A C 1
ATOM 1281 O O . PHE A 1 163 ? 14.385 -4.554 4.100 1.00 93.94 163 PHE A O 1
ATOM 1288 N N . LYS A 1 164 ? 14.838 -2.609 5.116 1.00 93.56 164 LYS A N 1
ATOM 1289 C CA . LYS A 1 164 ? 15.551 -2.037 3.967 1.00 93.56 164 LYS A CA 1
ATOM 1290 C C . LYS A 1 164 ? 16.809 -2.831 3.602 1.00 93.56 164 LYS A C 1
ATOM 1292 O O . LYS A 1 164 ? 17.089 -2.964 2.423 1.00 93.56 164 LYS A O 1
ATOM 1297 N N . GLU A 1 165 ? 17.538 -3.358 4.580 1.00 92.50 165 GLU A N 1
ATOM 1298 C CA . GLU A 1 165 ? 18.716 -4.206 4.339 1.00 92.50 165 GLU A CA 1
ATOM 1299 C C . GLU A 1 165 ? 18.339 -5.551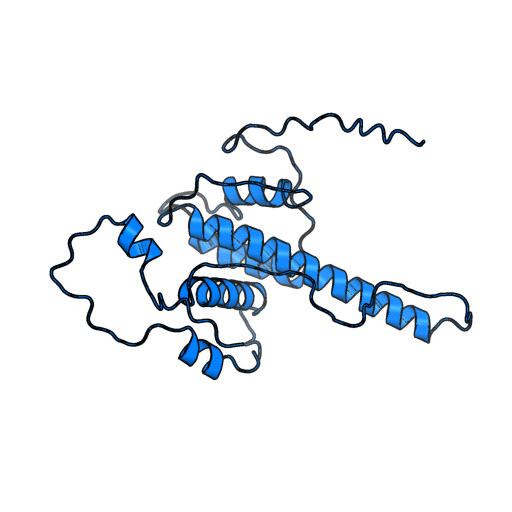 3.696 1.00 92.50 165 GLU A C 1
ATOM 1301 O O . GLU A 1 165 ? 19.042 -6.020 2.814 1.00 92.50 165 GLU A O 1
ATOM 1306 N N . GLN A 1 166 ? 17.220 -6.164 4.096 1.00 91.94 166 GLN A N 1
ATOM 1307 C CA . GLN A 1 166 ? 16.815 -7.483 3.585 1.00 91.94 166 GLN A CA 1
ATOM 1308 C C . GLN A 1 166 ? 16.095 -7.441 2.231 1.00 91.94 166 GLN A C 1
ATOM 1310 O O . GLN A 1 166 ? 16.213 -8.382 1.445 1.00 91.94 166 GLN A O 1
ATOM 1315 N N . PHE A 1 167 ? 15.310 -6.387 1.992 1.00 93.75 167 PHE A N 1
ATOM 1316 C CA . PHE A 1 167 ? 14.455 -6.242 0.808 1.00 93.75 167 PHE A CA 1
ATOM 1317 C C . PHE A 1 167 ? 14.986 -5.216 -0.198 1.00 93.75 167 PHE A C 1
ATOM 1319 O O . PHE A 1 167 ? 14.471 -5.131 -1.309 1.00 93.75 167 PHE A O 1
ATOM 1326 N N . GLY A 1 168 ? 15.977 -4.414 0.194 1.00 91.50 168 GLY A N 1
ATOM 1327 C CA . GLY A 1 168 ? 16.683 -3.494 -0.689 1.00 91.50 168 GLY A CA 1
ATOM 1328 C C . GLY A 1 168 ? 17.611 -4.217 -1.653 1.00 91.50 168 GLY A C 1
ATOM 1329 O O . GLY A 1 168 ? 17.985 -5.369 -1.439 1.00 91.50 168 GLY A O 1
ATOM 1330 N N . GLU A 1 169 ? 17.956 -3.520 -2.726 1.00 83.94 169 GLU A N 1
ATOM 1331 C CA . GLU A 1 169 ? 18.969 -3.936 -3.689 1.00 83.94 169 GLU A CA 1
ATOM 1332 C C . GLU A 1 169 ? 20.369 -3.699 -3.106 1.00 83.94 169 GLU A C 1
ATOM 1334 O O . GLU A 1 169 ? 20.653 -2.624 -2.567 1.00 83.94 169 GLU A O 1
ATOM 1339 N N . GLU A 1 170 ? 21.237 -4.706 -3.193 1.00 73.81 170 GLU A N 1
ATOM 1340 C CA . GLU A 1 170 ? 22.675 -4.512 -3.009 1.00 73.81 170 GLU A CA 1
ATOM 1341 C C . GLU A 1 170 ? 23.248 -3.870 -4.273 1.00 73.81 170 GLU A C 1
ATOM 1343 O O . GLU A 1 170 ? 22.750 -4.123 -5.365 1.00 73.81 170 GLU A O 1
ATOM 1348 N N . ALA A 1 171 ? 24.288 -3.043 -4.147 1.00 62.91 171 ALA A N 1
ATOM 1349 C CA . ALA A 1 171 ? 24.935 -2.414 -5.297 1.00 62.91 171 ALA A CA 1
ATOM 1350 C C . ALA A 1 171 ? 25.629 -3.477 -6.170 1.00 62.91 171 ALA A C 1
ATOM 1352 O O . ALA A 1 171 ? 26.823 -3.728 -6.029 1.00 62.91 171 ALA A O 1
ATOM 1353 N N . ALA A 1 172 ? 24.866 -4.134 -7.037 1.00 63.22 172 ALA A N 1
ATOM 1354 C CA . ALA A 1 172 ? 25.357 -5.093 -8.005 1.00 63.22 172 ALA A CA 1
ATOM 1355 C C . ALA A 1 172 ? 25.590 -4.385 -9.341 1.00 63.22 172 ALA A C 1
ATOM 1357 O O . ALA A 1 172 ? 24.774 -3.582 -9.797 1.00 63.22 172 ALA A O 1
ATOM 1358 N N . GLU A 1 173 ? 26.714 -4.694 -9.982 1.00 58.78 173 GLU A N 1
ATOM 1359 C CA . GLU A 1 173 ? 27.004 -4.200 -11.321 1.00 58.78 173 GLU A CA 1
ATOM 1360 C C . GLU A 1 173 ? 26.026 -4.841 -12.307 1.00 58.78 173 GLU A C 1
ATOM 1362 O O . GLU A 1 173 ? 26.062 -6.048 -12.561 1.00 58.78 173 GLU A O 1
ATOM 1367 N N . THR A 1 174 ? 25.118 -4.037 -12.859 1.00 64.69 174 THR A N 1
ATOM 1368 C CA . THR A 1 174 ? 24.266 -4.484 -13.958 1.00 64.69 174 THR A CA 1
ATOM 1369 C C . THR A 1 174 ? 25.181 -4.834 -15.135 1.00 64.69 174 THR A C 1
ATOM 1371 O O . THR A 1 174 ? 25.950 -3.970 -15.565 1.00 64.69 174 THR A O 1
ATOM 1374 N N . PRO A 1 175 ? 25.151 -6.067 -15.675 1.00 65.44 175 PRO A N 1
ATOM 1375 C CA . PRO A 1 175 ? 26.057 -6.428 -16.753 1.00 65.44 175 PRO A CA 1
ATOM 1376 C C . PRO A 1 175 ? 25.766 -5.542 -17.966 1.00 65.44 175 PRO A C 1
ATOM 1378 O O . PRO A 1 175 ? 24.645 -5.528 -18.476 1.00 65.44 175 PRO A O 1
ATOM 1381 N N . SER A 1 176 ? 26.780 -4.821 -18.441 1.00 62.91 176 SER A N 1
ATOM 1382 C CA . SER A 1 176 ? 26.654 -3.784 -19.476 1.00 62.91 176 SER A CA 1
ATOM 1383 C C . SER A 1 176 ? 26.140 -4.285 -20.835 1.00 62.91 176 SER A C 1
ATOM 1385 O O . SER A 1 176 ? 25.747 -3.478 -21.671 1.00 62.91 176 SER A O 1
ATOM 1387 N N . ASN A 1 177 ? 26.103 -5.606 -21.052 1.00 64.75 177 ASN A N 1
ATOM 1388 C CA . ASN A 1 177 ? 25.821 -6.239 -22.345 1.00 64.75 177 ASN A CA 1
ATOM 1389 C C . ASN A 1 177 ? 24.463 -6.968 -22.427 1.00 64.75 177 ASN A C 1
ATOM 1391 O O . ASN A 1 177 ? 24.230 -7.735 -23.363 1.00 64.75 177 ASN A O 1
ATOM 1395 N N . LEU A 1 178 ? 23.552 -6.769 -21.470 1.00 73.88 178 LEU A N 1
ATOM 1396 C CA . LEU A 1 178 ? 22.202 -7.345 -21.521 1.00 73.88 178 LEU A CA 1
ATOM 1397 C C . LEU A 1 178 ? 21.235 -6.398 -22.243 1.00 73.88 178 LEU A C 1
ATOM 1399 O O . LEU A 1 178 ? 20.634 -5.526 -21.626 1.00 73.88 178 LEU A O 1
ATOM 1403 N N . HIS A 1 179 ? 21.044 -6.600 -23.549 1.00 83.56 179 HIS A N 1
ATOM 1404 C CA . HIS A 1 179 ? 19.978 -5.923 -24.291 1.00 83.56 179 HIS A CA 1
ATOM 1405 C C . HIS A 1 179 ? 18.637 -6.613 -24.007 1.00 83.56 179 HIS A C 1
ATOM 1407 O O . HIS A 1 179 ? 18.337 -7.680 -24.556 1.00 83.56 179 HIS A O 1
ATOM 1413 N N . ARG A 1 180 ? 17.829 -6.029 -23.121 1.00 88.44 180 ARG A N 1
ATOM 1414 C CA . ARG A 1 180 ? 16.479 -6.501 -22.797 1.00 88.44 180 ARG A CA 1
ATOM 1415 C C . ARG A 1 180 ? 15.463 -5.373 -23.032 1.00 88.44 180 ARG A C 1
ATOM 1417 O O . ARG A 1 180 ? 15.850 -4.211 -23.019 1.00 88.44 180 ARG A O 1
ATOM 1424 N N . PRO A 1 181 ? 14.181 -5.694 -23.280 1.00 92.19 181 PRO A N 1
ATOM 1425 C CA . PRO A 1 181 ? 13.140 -4.672 -23.395 1.00 92.19 181 PRO A CA 1
ATOM 1426 C C . PRO A 1 181 ? 12.961 -3.875 -22.095 1.00 92.19 181 PRO A C 1
ATOM 1428 O O . PRO A 1 181 ? 13.211 -4.398 -21.009 1.00 92.19 181 PRO A O 1
ATOM 1431 N N . ASP A 1 182 ? 12.434 -2.656 -22.187 1.00 90.50 182 ASP A N 1
ATOM 1432 C CA . ASP A 1 182 ? 12.216 -1.779 -21.024 1.00 90.50 182 ASP A CA 1
ATOM 1433 C C . ASP A 1 182 ? 11.330 -2.424 -19.945 1.00 90.50 182 ASP A C 1
ATOM 1435 O O . ASP A 1 182 ? 11.633 -2.336 -18.755 1.00 90.50 182 ASP A O 1
ATOM 1439 N N . ASP A 1 183 ? 10.282 -3.152 -20.346 1.00 90.00 183 ASP A N 1
ATOM 1440 C CA . ASP A 1 183 ? 9.409 -3.880 -19.415 1.00 90.00 183 ASP A CA 1
ATOM 1441 C C . ASP A 1 183 ? 10.176 -4.940 -18.608 1.00 90.00 183 ASP A C 1
ATOM 1443 O O . ASP A 1 183 ? 9.903 -5.136 -17.424 1.00 90.00 183 ASP A O 1
ATOM 1447 N N . TYR A 1 184 ? 11.172 -5.601 -19.214 1.00 90.94 184 TYR A N 1
ATOM 1448 C CA . TYR A 1 184 ? 12.032 -6.544 -18.497 1.00 90.94 184 TYR A CA 1
ATOM 1449 C C . TYR A 1 184 ? 12.824 -5.810 -17.416 1.00 90.94 184 TYR A C 1
ATOM 1451 O O . TYR A 1 184 ? 12.847 -6.241 -16.265 1.00 90.94 184 TYR A O 1
ATOM 1459 N N . HIS A 1 185 ? 13.438 -4.678 -17.761 1.00 89.31 185 HIS A N 1
ATOM 1460 C CA . HIS A 1 185 ? 14.196 -3.890 -16.795 1.00 89.31 185 HIS A CA 1
ATOM 1461 C C . HIS A 1 185 ? 13.306 -3.353 -15.669 1.00 89.31 185 HIS A C 1
ATOM 1463 O O . HIS A 1 185 ? 13.726 -3.351 -14.518 1.00 89.31 185 HIS A O 1
ATOM 1469 N N . ALA A 1 186 ? 12.062 -2.974 -15.963 1.00 89.25 186 ALA A N 1
ATOM 1470 C CA . ALA A 1 186 ? 11.115 -2.503 -14.957 1.00 89.25 186 ALA A CA 1
ATOM 1471 C C . ALA A 1 186 ? 10.656 -3.601 -13.978 1.00 89.25 186 ALA A C 1
ATOM 1473 O O . ALA A 1 186 ? 10.442 -3.315 -12.797 1.00 89.25 186 ALA A O 1
ATOM 1474 N N . VAL A 1 187 ? 10.497 -4.843 -14.452 1.00 89.44 187 VAL A N 1
ATOM 1475 C CA . VAL A 1 187 ? 10.087 -5.994 -13.625 1.00 89.44 187 VAL A CA 1
ATOM 1476 C C . VAL A 1 187 ? 11.251 -6.555 -12.812 1.00 89.44 187 VAL A C 1
ATOM 1478 O O . VAL A 1 187 ? 11.064 -6.895 -11.646 1.00 89.44 187 VAL A O 1
ATOM 1481 N N . PHE A 1 188 ? 12.439 -6.641 -13.414 1.00 89.81 188 PHE A N 1
ATOM 1482 C CA . PHE A 1 188 ? 13.625 -7.271 -12.823 1.00 89.81 188 PHE A CA 1
ATOM 1483 C C . PHE A 1 188 ? 14.649 -6.266 -12.269 1.00 89.81 188 PHE A C 1
ATOM 1485 O O . PHE A 1 188 ? 15.817 -6.603 -12.094 1.00 89.81 188 PHE A O 1
ATOM 1492 N N . SER A 1 189 ? 14.227 -5.030 -12.001 1.00 88.69 189 SER A N 1
ATOM 1493 C CA . SER A 1 189 ? 15.012 -4.049 -11.238 1.00 88.69 189 SER A CA 1
ATOM 1494 C C . SER A 1 189 ? 14.949 -4.320 -9.735 1.00 88.69 189 SER A C 1
ATOM 1496 O O . SER A 1 189 ? 13.931 -4.809 -9.240 1.00 88.69 189 SER A O 1
ATOM 1498 N N . GLY A 1 190 ? 15.963 -3.884 -8.990 1.00 91.00 190 GLY A N 1
ATOM 1499 C CA . GLY 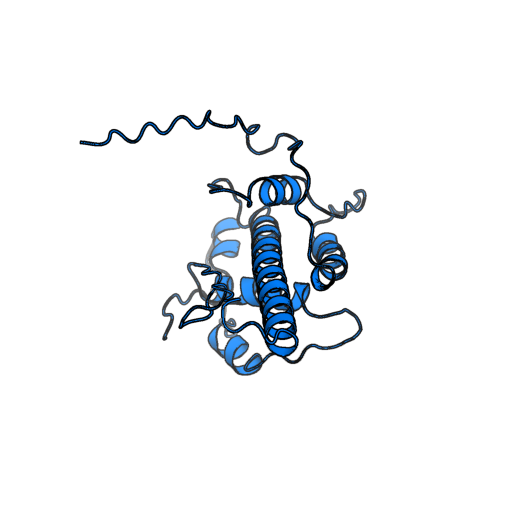A 1 190 ? 15.953 -3.997 -7.541 1.00 91.00 190 GLY A CA 1
ATOM 1500 C C . GLY A 1 190 ? 16.319 -5.399 -7.058 1.00 91.00 190 GLY A C 1
ATOM 1501 O O . GLY A 1 190 ? 16.952 -6.197 -7.747 1.00 91.00 190 GLY A O 1
ATOM 1502 N N . ASN A 1 191 ? 15.890 -5.724 -5.841 1.00 93.06 191 ASN A N 1
ATOM 1503 C CA . ASN A 1 191 ? 16.072 -7.055 -5.276 1.00 93.06 191 ASN A CA 1
ATOM 1504 C C . ASN A 1 191 ? 15.049 -8.057 -5.844 1.00 93.06 191 ASN A C 1
ATOM 1506 O O . ASN A 1 191 ? 13.904 -8.124 -5.386 1.00 93.06 191 ASN A O 1
ATOM 1510 N N . ILE A 1 192 ? 15.484 -8.849 -6.826 1.00 92.81 192 ILE A N 1
ATOM 1511 C CA . ILE A 1 192 ? 14.673 -9.885 -7.486 1.00 92.81 192 ILE A CA 1
ATOM 1512 C C . ILE A 1 192 ? 14.652 -11.236 -6.750 1.00 92.81 192 ILE A C 1
ATOM 1514 O O . ILE A 1 192 ? 14.105 -12.198 -7.278 1.00 92.81 192 ILE A O 1
ATOM 1518 N N . ASP A 1 193 ? 15.242 -11.339 -5.554 1.00 92.12 193 ASP A N 1
ATOM 1519 C CA . ASP A 1 193 ? 15.182 -12.568 -4.756 1.00 92.12 193 ASP A CA 1
ATOM 1520 C C . ASP A 1 193 ? 13.730 -12.846 -4.322 1.00 92.12 193 ASP A C 1
ATOM 1522 O O . ASP A 1 193 ? 13.033 -11.960 -3.814 1.00 92.12 193 ASP A O 1
ATOM 1526 N N . ASP A 1 194 ? 13.275 -14.079 -4.521 1.00 91.75 194 ASP A N 1
ATOM 1527 C CA . ASP A 1 194 ? 11.955 -14.597 -4.153 1.00 91.75 194 ASP A CA 1
ATOM 1528 C C . ASP A 1 194 ? 12.014 -15.549 -2.943 1.00 91.75 194 ASP A C 1
ATOM 1530 O O . ASP A 1 194 ? 10.984 -16.031 -2.466 1.00 91.75 194 ASP A O 1
ATOM 1534 N N . HIS A 1 195 ? 13.199 -15.774 -2.363 1.00 89.00 195 HIS A N 1
ATOM 1535 C CA . HIS A 1 195 ? 13.359 -16.576 -1.152 1.00 89.00 195 HIS A CA 1
ATOM 1536 C C . HIS A 1 195 ? 12.920 -15.776 0.080 1.00 89.00 195 HIS A C 1
ATOM 1538 O O . HIS A 1 195 ? 13.735 -15.212 0.824 1.00 89.00 195 HIS A O 1
ATOM 1544 N N . PHE A 1 196 ? 11.613 -15.714 0.322 1.00 82.44 196 PHE A N 1
ATOM 1545 C CA . PHE A 1 196 ? 11.055 -15.168 1.557 1.00 82.44 196 PHE A CA 1
ATOM 1546 C C . PHE A 1 196 ? 11.314 -16.148 2.711 1.00 82.44 196 PHE A C 1
ATOM 1548 O O . PHE A 1 196 ? 10.716 -17.219 2.785 1.00 82.44 196 PHE A O 1
ATOM 1555 N N . ARG A 1 197 ? 12.224 -15.788 3.624 1.00 73.12 197 ARG A N 1
ATOM 1556 C CA . ARG A 1 197 ? 12.442 -16.531 4.875 1.00 73.12 197 ARG A CA 1
ATOM 1557 C C . ARG A 1 197 ? 11.470 -15.991 5.928 1.00 73.12 197 ARG A C 1
ATOM 1559 O O . ARG A 1 197 ? 11.561 -14.810 6.267 1.00 73.12 197 ARG A O 1
ATOM 1566 N N . ILE A 1 198 ? 10.543 -16.833 6.386 1.00 53.62 198 ILE A N 1
ATOM 1567 C CA . ILE A 1 198 ? 9.576 -16.538 7.461 1.00 53.62 198 ILE A CA 1
ATOM 1568 C C . ILE A 1 198 ? 10.121 -17.072 8.781 1.00 53.62 198 ILE A C 1
ATOM 1570 O O . ILE A 1 198 ? 10.591 -18.231 8.781 1.00 53.62 198 ILE A O 1
#

Foldseek 3Di:
DDDDDDDDDPPDFDPQPPQGPQDAPDADPLQQVLQQVLQQVQDPDPDDRDSADSNLRSLRSDVVDDDDDDPDQLVHCPLNNLLNVLRVVVRQLVVLVVVVVVLVVVVVVDPDPPDDDPSDDPDDDDDDDDDQFLLRVVSSVVSNLSSNQDPVDHDDDPCPVVSCVVSWADPDPDPPPDDDDPSCCSNPPTGRDRPDDD